Protein AF-F2UN86-F1 (afdb_monomer_lite)

Secondary structure (DSSP, 8-state):
--TTSTT-HHHHHHHHHHHHHHHHHHHHHHHHTT--GGGT--SHHHHHHHTTTS--GGGGG-HHHHHHHHHT-HHHHHHHHHHHHHHHHHHHHHHHHHHHHHHHHHHHHHHHHHHHTT-STT--HHHHHHSHHHHHHHHHHHHHHHHHHHHHHHHS-HHHHHHHHHHHHHH---GGGGTTHHHHHHHHS-----TTSPPPTTTTHHHHTTS---HHHHHHHHHHHHHS-TT-GGGT--SGGGHHHHTHHHHHHHHHHGGG-HHHHHH-HHHHHHHHHHH-SS-----------

Structure (mmCIF, N/CA/C/O backbone):
data_AF-F2UN86-F1
#
_entry.id   AF-F2UN86-F1
#
loop_
_atom_site.group_PDB
_atom_site.id
_atom_site.type_symbol
_atom_site.label_atom_id
_atom_site.label_alt_id
_atom_site.label_comp_id
_atom_site.label_asym_id
_atom_site.label_entity_id
_atom_site.label_seq_id
_atom_site.pdbx_PDB_ins_code
_atom_site.Cartn_x
_atom_site.Cartn_y
_atom_site.Cartn_z
_atom_site.occupancy
_atom_site.B_iso_or_equiv
_atom_site.auth_seq_id
_atom_site.auth_comp_id
_atom_site.auth_asym_id
_atom_site.auth_atom_id
_atom_site.pdbx_PDB_model_n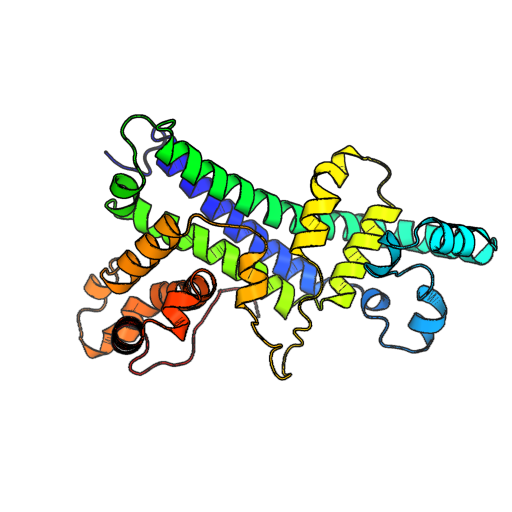um
ATOM 1 N N . MET A 1 1 ? 27.301 4.180 -15.922 1.00 61.91 1 MET A N 1
ATOM 2 C CA . MET A 1 1 ? 27.508 4.521 -14.500 1.00 61.91 1 MET A CA 1
ATOM 3 C C . MET A 1 1 ? 26.671 3.522 -13.738 1.00 61.91 1 MET A C 1
ATOM 5 O O . MET A 1 1 ? 25.503 3.415 -14.068 1.00 61.91 1 MET A O 1
ATOM 9 N N . ASP A 1 2 ? 27.270 2.735 -12.853 1.00 86.12 2 ASP A N 1
ATOM 10 C CA . ASP A 1 2 ? 26.535 1.731 -12.078 1.00 86.12 2 ASP A CA 1
ATOM 11 C C . ASP A 1 2 ? 25.478 2.436 -11.207 1.00 86.12 2 ASP A C 1
ATOM 13 O O . ASP A 1 2 ? 25.814 3.332 -10.420 1.00 86.12 2 ASP A O 1
ATOM 17 N N . LEU A 1 3 ? 24.200 2.107 -11.426 1.00 89.06 3 LEU A N 1
ATOM 18 C CA . LEU A 1 3 ? 23.085 2.726 -10.716 1.00 89.06 3 LEU A CA 1
ATOM 19 C C . LEU A 1 3 ? 23.133 2.384 -9.224 1.00 89.06 3 LEU A C 1
ATOM 21 O O . LEU A 1 3 ? 22.825 3.239 -8.396 1.00 89.06 3 LEU A O 1
ATOM 25 N N . LEU A 1 4 ? 23.566 1.171 -8.879 1.00 90.94 4 LEU A N 1
ATOM 26 C CA . LEU A 1 4 ? 23.567 0.658 -7.511 1.00 90.94 4 LEU A CA 1
ATOM 27 C C . LEU A 1 4 ? 24.841 0.997 -6.738 1.00 90.94 4 LEU A C 1
ATOM 29 O O . LEU A 1 4 ? 24.935 0.708 -5.545 1.00 90.94 4 LEU A O 1
ATOM 33 N N . HIS A 1 5 ? 25.802 1.667 -7.368 1.00 92.50 5 HIS A N 1
ATOM 34 C CA . HIS A 1 5 ? 27.006 2.128 -6.692 1.00 92.50 5 HIS A CA 1
ATOM 35 C C . HIS A 1 5 ? 26.664 3.005 -5.470 1.00 92.50 5 HIS A C 1
ATOM 37 O O . HIS A 1 5 ? 25.799 3.876 -5.544 1.00 92.50 5 HIS A O 1
ATOM 43 N N . GLU A 1 6 ? 27.380 2.850 -4.350 1.00 88.88 6 GLU A N 1
ATOM 44 C CA . GLU A 1 6 ? 27.074 3.521 -3.065 1.00 88.88 6 GLU A CA 1
ATOM 45 C C . GLU A 1 6 ? 27.004 5.055 -3.152 1.00 88.88 6 GLU A C 1
ATOM 47 O O . GLU A 1 6 ? 26.314 5.717 -2.380 1.00 88.88 6 GLU A O 1
ATOM 52 N N . ARG A 1 7 ? 27.735 5.635 -4.108 1.00 90.31 7 ARG A N 1
ATOM 53 C CA . ARG A 1 7 ? 27.762 7.087 -4.359 1.00 90.31 7 ARG A CA 1
ATOM 54 C C . ARG A 1 7 ? 26.621 7.585 -5.249 1.00 90.31 7 ARG A C 1
ATOM 56 O O . ARG A 1 7 ? 26.452 8.794 -5.378 1.00 90.31 7 ARG A O 1
ATOM 63 N N . ASN A 1 8 ? 25.864 6.689 -5.878 1.00 92.38 8 ASN A N 1
ATOM 64 C CA . ASN A 1 8 ? 24.726 7.051 -6.707 1.00 92.38 8 ASN A CA 1
ATOM 65 C C . ASN A 1 8 ? 23.481 7.215 -5.827 1.00 92.38 8 ASN A C 1
ATOM 67 O O . ASN A 1 8 ? 22.777 6.258 -5.512 1.00 92.38 8 ASN A O 1
ATOM 71 N N . GLN A 1 9 ? 23.211 8.455 -5.422 1.00 94.31 9 GLN A N 1
ATOM 72 C CA . GLN A 1 9 ? 22.096 8.772 -4.528 1.00 94.31 9 GLN A CA 1
ATOM 73 C C . GLN A 1 9 ? 20.728 8.391 -5.109 1.00 94.31 9 GLN A C 1
ATOM 75 O O . GLN A 1 9 ? 19.846 8.014 -4.341 1.00 94.31 9 GLN A O 1
ATOM 80 N N . CYS A 1 10 ? 20.561 8.434 -6.436 1.00 95.94 10 CYS A N 1
ATOM 81 C CA . CYS A 1 10 ? 19.319 8.041 -7.101 1.00 95.94 10 CYS A CA 1
ATOM 82 C C . CYS A 1 10 ? 19.045 6.550 -6.895 1.00 95.94 10 CYS A C 1
ATOM 84 O O . CYS A 1 10 ? 18.014 6.176 -6.336 1.00 95.94 10 CYS A O 1
ATOM 86 N N . GLY A 1 11 ? 19.996 5.697 -7.287 1.00 95.75 11 GLY A N 1
ATOM 87 C CA . GLY A 1 11 ? 19.847 4.249 -7.141 1.00 95.75 11 GLY A CA 1
ATOM 88 C C . GLY A 1 11 ? 19.760 3.810 -5.682 1.00 95.75 11 GLY A C 1
ATOM 89 O O . GLY A 1 11 ? 18.927 2.977 -5.340 1.00 95.75 11 GLY A O 1
ATOM 90 N N . GLN A 1 12 ? 20.541 4.427 -4.791 1.00 96.31 12 GLN A N 1
ATOM 91 C CA . GLN A 1 12 ? 20.490 4.135 -3.355 1.00 96.31 12 GLN A CA 1
ATOM 92 C C . GLN A 1 12 ? 19.156 4.540 -2.714 1.00 96.31 12 GLN A C 1
ATOM 94 O O . GLN A 1 12 ? 18.642 3.814 -1.863 1.00 96.31 12 GLN A O 1
ATOM 99 N N . THR A 1 13 ? 18.569 5.670 -3.118 1.00 96.75 13 THR A N 1
ATOM 100 C CA . THR A 1 13 ? 17.232 6.077 -2.653 1.00 96.75 13 THR A CA 1
ATOM 101 C C . THR A 1 13 ? 16.178 5.073 -3.105 1.00 96.75 13 THR A C 1
ATOM 103 O O . THR A 1 13 ? 15.395 4.594 -2.284 1.00 96.75 13 THR A O 1
ATOM 106 N N . LEU A 1 14 ? 16.210 4.686 -4.381 1.00 97.25 14 LEU A N 1
ATOM 107 C CA . LEU A 1 14 ? 15.270 3.723 -4.942 1.00 97.25 14 LEU A CA 1
ATOM 108 C C . LEU A 1 14 ? 15.406 2.327 -4.303 1.00 97.25 14 LEU A C 1
ATOM 110 O O . LEU A 1 14 ? 14.402 1.712 -3.949 1.00 97.25 14 LEU A O 1
ATOM 114 N N . LEU A 1 15 ? 16.632 1.858 -4.061 1.00 97.00 15 LEU A N 1
ATOM 115 C CA . LEU A 1 15 ? 16.897 0.590 -3.373 1.00 97.00 15 LEU A CA 1
ATOM 116 C C . LEU A 1 15 ? 16.392 0.593 -1.918 1.00 97.00 15 LEU A C 1
ATOM 118 O O . LEU A 1 15 ? 15.849 -0.397 -1.427 1.00 97.00 15 LEU A O 1
ATOM 122 N N . ARG A 1 16 ? 16.545 1.715 -1.203 1.00 97.69 16 ARG A N 1
ATOM 123 C CA . ARG A 1 16 ? 15.993 1.861 0.155 1.00 97.69 16 ARG A CA 1
ATOM 124 C C . ARG A 1 16 ? 14.471 1.864 0.143 1.00 97.69 16 ARG A C 1
ATOM 126 O O . ARG A 1 16 ? 13.873 1.269 1.039 1.00 97.69 16 ARG A O 1
ATOM 133 N N . LEU A 1 17 ? 13.853 2.498 -0.857 1.00 98.19 17 LEU A N 1
ATOM 134 C CA . LEU A 1 17 ? 12.405 2.461 -1.043 1.00 98.19 17 LEU A CA 1
ATOM 135 C C . LEU A 1 17 ? 11.926 1.016 -1.214 1.00 98.19 17 LEU A C 1
ATOM 137 O O . LEU A 1 17 ? 11.096 0.575 -0.425 1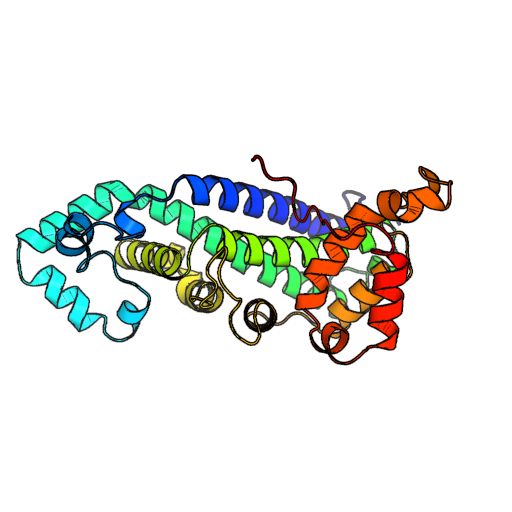.00 98.19 17 LEU A O 1
ATOM 141 N N . THR A 1 18 ? 12.478 0.241 -2.151 1.00 97.31 18 THR A N 1
ATOM 142 C CA . THR A 1 18 ? 12.044 -1.154 -2.371 1.00 97.31 18 THR A CA 1
ATOM 143 C C . THR A 1 18 ? 12.286 -2.053 -1.154 1.00 97.31 18 THR A C 1
ATOM 145 O O . THR A 1 18 ? 11.412 -2.842 -0.783 1.00 97.31 18 THR A O 1
ATOM 148 N N . SER A 1 19 ? 13.415 -1.889 -0.457 1.00 97.12 19 SER A N 1
ATOM 149 C CA . SER A 1 19 ? 13.698 -2.603 0.797 1.00 97.12 19 SER A CA 1
ATOM 150 C C . SER A 1 19 ? 12.664 -2.290 1.887 1.00 97.12 19 SER A C 1
ATOM 152 O O . SER A 1 19 ? 12.069 -3.200 2.471 1.00 97.12 19 SER A O 1
ATOM 154 N N . ARG A 1 20 ? 12.356 -1.002 2.100 1.00 98.12 20 ARG A N 1
ATOM 155 C CA . ARG A 1 20 ? 11.312 -0.573 3.042 1.00 98.12 20 ARG A CA 1
ATOM 156 C C . ARG A 1 20 ? 9.944 -1.136 2.664 1.00 98.12 20 ARG A C 1
ATOM 158 O O . ARG A 1 20 ? 9.188 -1.522 3.549 1.00 98.12 20 ARG A O 1
ATOM 165 N N . GLY A 1 21 ? 9.635 -1.215 1.370 1.00 98.12 21 GLY A N 1
ATOM 166 C CA . GLY A 1 21 ? 8.366 -1.766 0.901 1.00 98.12 21 GLY A CA 1
ATOM 167 C C . GLY A 1 21 ? 8.159 -3.224 1.311 1.00 98.12 21 GLY A C 1
ATOM 168 O O . GLY A 1 21 ? 7.104 -3.577 1.832 1.00 98.12 21 GLY A O 1
ATOM 169 N N . ASN A 1 22 ? 9.195 -4.053 1.181 1.00 96.94 22 ASN A N 1
ATOM 170 C CA . ASN A 1 22 ? 9.149 -5.439 1.652 1.00 96.94 22 ASN A CA 1
ATOM 171 C C . ASN A 1 22 ? 8.963 -5.535 3.174 1.00 96.94 22 ASN A C 1
ATOM 173 O O . ASN A 1 22 ? 8.149 -6.327 3.647 1.00 96.94 22 ASN A O 1
ATOM 177 N N . ALA A 1 23 ? 9.665 -4.696 3.944 1.00 97.81 23 ALA A N 1
ATOM 178 C CA . ALA A 1 23 ? 9.526 -4.669 5.400 1.00 97.81 23 ALA A CA 1
ATOM 179 C C . ALA A 1 23 ? 8.101 -4.292 5.849 1.00 97.81 23 ALA A C 1
ATOM 181 O O . ALA A 1 23 ? 7.578 -4.887 6.790 1.00 97.81 23 ALA A O 1
ATOM 182 N N . ILE A 1 24 ? 7.453 -3.350 5.154 1.00 98.44 24 ILE A N 1
ATOM 183 C CA . ILE A 1 24 ? 6.066 -2.957 5.436 1.00 98.44 24 ILE A CA 1
ATOM 184 C C . ILE A 1 24 ? 5.109 -4.122 5.174 1.00 98.44 24 ILE A C 1
ATOM 186 O O . ILE A 1 24 ? 4.278 -4.416 6.027 1.00 98.44 24 ILE A O 1
ATOM 190 N N . ILE A 1 25 ? 5.227 -4.815 4.037 1.00 97.75 25 ILE A N 1
ATOM 191 C CA . ILE A 1 25 ? 4.347 -5.954 3.722 1.00 97.75 25 ILE A CA 1
ATOM 192 C C . ILE A 1 25 ? 4.507 -7.068 4.761 1.00 97.75 25 ILE A C 1
ATOM 194 O O . ILE A 1 25 ? 3.509 -7.600 5.246 1.00 97.75 25 ILE A O 1
ATOM 198 N N . ALA A 1 26 ? 5.745 -7.382 5.152 1.00 96.44 26 ALA A N 1
ATOM 199 C CA . ALA A 1 26 ? 6.008 -8.359 6.205 1.00 96.44 26 ALA A CA 1
ATOM 200 C C . ALA A 1 26 ? 5.342 -7.963 7.536 1.00 96.44 26 ALA A C 1
ATOM 202 O O . ALA A 1 26 ? 4.750 -8.813 8.203 1.00 96.44 26 ALA A O 1
ATOM 203 N N . GLU A 1 27 ? 5.382 -6.676 7.904 1.00 97.31 27 GLU A N 1
ATOM 204 C CA . GLU A 1 27 ? 4.716 -6.204 9.119 1.00 97.31 27 GLU A CA 1
ATOM 205 C C . GLU A 1 27 ? 3.194 -6.273 9.027 1.00 97.31 27 GLU A C 1
ATOM 207 O O . GLU A 1 27 ? 2.545 -6.702 9.979 1.00 97.31 27 GLU A O 1
ATOM 212 N N . LEU A 1 28 ? 2.619 -5.906 7.882 1.00 97.62 28 LEU A N 1
ATOM 213 C CA . LEU A 1 28 ? 1.180 -5.995 7.645 1.00 97.62 28 LEU A CA 1
ATOM 214 C C . LEU A 1 28 ? 0.673 -7.435 7.765 1.00 97.62 28 LEU A C 1
ATOM 216 O O . LEU A 1 28 ? -0.356 -7.664 8.397 1.00 97.62 28 LEU A O 1
ATOM 220 N N . LEU A 1 29 ? 1.402 -8.401 7.199 1.00 95.75 29 LEU A N 1
ATOM 221 C CA . LEU A 1 29 ? 1.068 -9.823 7.308 1.00 95.75 29 LEU A CA 1
ATOM 222 C C . LEU A 1 29 ? 1.128 -10.298 8.765 1.00 95.75 29 LEU A C 1
ATOM 224 O O . LEU A 1 29 ? 0.159 -10.875 9.256 1.00 95.75 29 LEU A O 1
ATOM 228 N N . ARG A 1 30 ? 2.216 -9.972 9.475 1.00 96.38 30 ARG A N 1
ATOM 229 C CA . ARG A 1 30 ? 2.396 -10.319 10.893 1.00 96.38 30 ARG A CA 1
ATOM 230 C C . ARG A 1 30 ? 1.304 -9.725 11.779 1.00 96.38 30 ARG A C 1
ATOM 232 O O . ARG A 1 30 ? 0.815 -10.386 12.689 1.00 96.38 30 ARG A O 1
ATOM 239 N N . LEU A 1 31 ? 0.945 -8.465 11.551 1.00 97.44 31 LEU A N 1
ATOM 240 C CA . LEU A 1 31 ? -0.088 -7.790 12.328 1.00 97.44 31 LEU A CA 1
ATOM 241 C C . LEU A 1 31 ? -1.480 -8.329 12.014 1.00 97.44 31 LEU A C 1
ATOM 243 O O . LEU A 1 31 ? -2.282 -8.464 12.931 1.00 97.44 31 LEU A O 1
ATOM 247 N N . ALA A 1 32 ? -1.769 -8.687 10.763 1.00 96.31 32 ALA A N 1
ATOM 248 C CA . ALA A 1 32 ? -3.072 -9.234 10.406 1.00 96.31 32 ALA A CA 1
ATOM 249 C C . ALA A 1 32 ? -3.408 -10.545 11.141 1.00 96.31 32 ALA A C 1
ATOM 251 O O . ALA A 1 32 ? -4.577 -10.812 11.400 1.00 96.31 32 ALA A O 1
ATOM 252 N N . GLU A 1 33 ? -2.401 -11.335 11.517 1.00 95.88 33 GLU A N 1
ATOM 253 C CA . GLU A 1 33 ? -2.568 -12.539 12.348 1.00 95.88 33 GLU A CA 1
ATOM 254 C C . GLU A 1 33 ? -2.732 -12.234 13.842 1.00 95.88 33 GLU A C 1
ATOM 256 O O . GLU A 1 33 ? -3.188 -13.082 14.603 1.00 95.88 33 GLU A O 1
ATOM 261 N N . ALA A 1 34 ? -2.369 -11.025 14.269 1.00 96.38 34 ALA A N 1
ATOM 262 C CA . ALA A 1 34 ? -2.382 -10.599 15.663 1.00 96.38 34 ALA A CA 1
ATOM 263 C C . ALA A 1 34 ? -3.606 -9.741 16.028 1.00 96.38 34 ALA A C 1
ATOM 265 O O . ALA A 1 34 ? -3.626 -9.160 17.113 1.00 96.38 34 ALA A O 1
ATOM 266 N N . ILE A 1 35 ? -4.603 -9.613 15.142 1.00 96.94 35 ILE A N 1
ATOM 267 C CA . ILE A 1 35 ? -5.811 -8.819 15.406 1.00 96.94 35 ILE A CA 1
ATOM 268 C C . ILE A 1 35 ? -6.619 -9.481 16.535 1.00 96.94 35 ILE A C 1
ATOM 270 O O . ILE A 1 35 ? -7.054 -10.619 16.367 1.00 96.94 35 ILE A O 1
ATOM 274 N N . PRO A 1 36 ? -6.890 -8.782 17.652 1.00 95.44 36 PRO A N 1
ATOM 275 C CA . PRO A 1 36 ? -7.725 -9.324 18.717 1.00 95.44 36 PRO A CA 1
ATOM 276 C C . PRO A 1 36 ? -9.183 -9.499 18.268 1.00 95.44 36 PRO A C 1
ATOM 278 O O . PRO A 1 36 ? -9.740 -8.620 17.603 1.00 95.44 36 PRO A O 1
ATOM 281 N N . ASP A 1 37 ? -9.823 -10.591 18.696 1.00 93.88 37 ASP A N 1
ATOM 282 C CA . ASP A 1 37 ? -11.189 -10.953 18.280 1.00 93.88 37 ASP A CA 1
ATOM 283 C C . ASP A 1 37 ? -12.228 -9.852 18.556 1.00 93.88 37 ASP A C 1
ATOM 285 O O . ASP A 1 37 ? -13.130 -9.623 17.742 1.00 93.88 37 ASP A O 1
ATOM 289 N N . VAL A 1 38 ? -12.029 -9.082 19.630 1.00 94.94 38 VAL A N 1
ATOM 290 C CA . VAL A 1 38 ? -12.893 -7.958 20.019 1.00 94.94 38 VAL A CA 1
ATOM 291 C C . VAL A 1 38 ? -13.047 -6.899 18.920 1.00 94.94 38 VAL A C 1
ATOM 293 O O . VAL A 1 38 ? -14.101 -6.281 18.800 1.00 94.94 38 VAL A O 1
ATOM 296 N N . PHE A 1 39 ? -12.058 -6.719 18.036 1.00 96.50 39 PHE A N 1
ATOM 297 C CA . PHE A 1 39 ? -12.174 -5.768 16.922 1.00 96.50 39 PHE A CA 1
ATOM 298 C C . PHE A 1 39 ? -13.069 -6.273 15.787 1.00 96.50 39 PHE A C 1
ATOM 300 O O . PHE A 1 39 ? -13.561 -5.472 14.984 1.00 96.50 39 PHE A O 1
ATOM 307 N N . TYR A 1 40 ? -13.332 -7.580 15.712 1.00 94.50 40 TYR A N 1
ATOM 308 C CA . TYR A 1 40 ? -14.282 -8.128 14.749 1.00 94.50 40 TYR A CA 1
ATOM 309 C C . TYR A 1 40 ? -15.734 -7.950 15.204 1.00 94.50 40 TYR A C 1
ATOM 311 O O . TYR A 1 40 ? -16.599 -7.793 14.339 1.00 94.50 40 TYR A O 1
ATOM 319 N N . LEU A 1 41 ? -16.001 -7.906 16.518 1.00 91.38 41 LEU A N 1
ATOM 320 C CA . LEU A 1 41 ? -17.351 -7.838 17.104 1.00 91.38 41 LEU A CA 1
ATOM 321 C C . LEU A 1 41 ? -18.296 -8.903 16.510 1.00 91.38 41 LEU A C 1
ATOM 323 O O . LEU A 1 41 ? -19.407 -8.594 16.076 1.00 91.38 41 LEU A O 1
ATOM 327 N N . ARG A 1 42 ? -17.829 -10.156 16.410 1.00 88.56 42 ARG A N 1
ATOM 328 C CA . ARG A 1 42 ? -18.608 -11.263 15.818 1.00 88.56 42 ARG A CA 1
ATOM 329 C C . ARG A 1 42 ? -19.663 -11.797 16.775 1.00 88.56 42 ARG A C 1
ATOM 331 O O . ARG A 1 42 ? -20.787 -12.055 16.348 1.00 88.56 42 ARG A O 1
ATOM 338 N N . ASP A 1 43 ? -19.297 -11.936 18.044 1.00 89.69 43 ASP A N 1
ATOM 339 C CA . ASP A 1 43 ? -20.147 -12.547 19.054 1.00 89.69 43 ASP A CA 1
ATOM 340 C C . ASP A 1 43 ? -21.038 -11.516 19.743 1.00 89.69 43 ASP A C 1
ATOM 342 O O . ASP A 1 43 ? -20.695 -10.341 19.893 1.00 89.69 43 ASP A O 1
ATOM 346 N N . ARG A 1 44 ? -22.221 -11.970 20.167 1.00 88.31 44 ARG A N 1
ATOM 347 C CA . ARG A 1 44 ? -23.232 -11.106 20.786 1.00 88.31 44 ARG A CA 1
ATOM 348 C C . ARG A 1 44 ? -22.736 -10.489 22.094 1.00 88.31 44 ARG A C 1
ATOM 350 O O . ARG A 1 44 ? -23.072 -9.343 22.375 1.00 88.31 44 ARG A O 1
ATOM 357 N N . ASP A 1 45 ? -21.950 -11.231 22.864 1.00 89.44 45 ASP A N 1
ATOM 358 C CA . ASP A 1 45 ? -21.421 -10.764 24.146 1.00 89.44 45 ASP A CA 1
ATOM 359 C C . ASP A 1 45 ? -20.412 -9.626 23.939 1.00 89.44 45 ASP A C 1
ATOM 361 O O . ASP A 1 45 ? -20.524 -8.582 24.584 1.00 89.44 45 ASP A O 1
ATOM 365 N N . ASP A 1 46 ? -19.512 -9.769 22.960 1.00 88.81 46 ASP A N 1
ATOM 366 C CA . ASP A 1 46 ? -18.566 -8.718 22.575 1.00 88.81 46 ASP A CA 1
ATOM 367 C C . ASP A 1 46 ? -19.278 -7.484 22.027 1.00 88.81 46 ASP A C 1
ATOM 369 O O . ASP A 1 46 ? -18.918 -6.362 22.372 1.00 88.81 46 ASP A O 1
ATOM 373 N N . GLN A 1 47 ? -20.317 -7.664 21.207 1.00 89.25 47 GLN A N 1
ATOM 374 C CA . GLN A 1 47 ? -21.123 -6.544 20.724 1.00 89.25 47 GLN A CA 1
ATOM 375 C C . GLN A 1 47 ? -21.767 -5.792 21.888 1.00 89.25 47 GLN A C 1
ATOM 377 O O . GLN A 1 47 ? -21.615 -4.580 21.988 1.00 89.25 47 GLN A O 1
ATOM 382 N N . VAL A 1 48 ? -22.446 -6.491 22.800 1.00 90.44 48 VAL A N 1
ATOM 383 C CA . VAL A 1 48 ? -23.110 -5.848 23.943 1.00 90.44 48 VAL A CA 1
ATOM 384 C C . VAL A 1 48 ? -22.104 -5.109 24.825 1.00 90.44 48 VAL A C 1
ATOM 386 O O . VAL A 1 48 ? -22.399 -4.002 25.274 1.00 90.44 48 VAL A O 1
ATOM 389 N N . LYS A 1 49 ? -20.921 -5.692 25.046 1.00 92.06 49 LYS A N 1
ATOM 390 C CA . LYS A 1 49 ? -19.894 -5.120 25.918 1.00 92.06 49 LYS A CA 1
ATOM 391 C C . LYS A 1 49 ? -19.132 -3.963 25.266 1.00 92.06 49 LYS A C 1
ATOM 393 O O . LYS A 1 49 ? -18.967 -2.925 25.891 1.00 92.06 49 LYS A O 1
ATOM 398 N N . TYR A 1 50 ? -18.679 -4.119 24.023 1.00 94.44 50 TYR A N 1
ATOM 399 C CA . TYR A 1 50 ? -17.669 -3.247 23.413 1.00 94.44 50 TYR A CA 1
ATOM 400 C C . TYR A 1 50 ? -18.194 -2.310 22.316 1.00 94.44 50 TYR A C 1
ATOM 402 O O . TYR A 1 50 ? -17.467 -1.398 21.923 1.00 94.44 50 TYR A O 1
ATOM 410 N N . GLN A 1 51 ? -19.440 -2.452 21.837 1.00 91.06 51 GLN A N 1
ATOM 411 C CA . GLN A 1 51 ? -19.986 -1.635 20.728 1.00 91.06 51 GLN A CA 1
ATOM 412 C C . GLN A 1 51 ? -19.913 -0.116 20.943 1.00 91.06 51 GLN A C 1
ATOM 414 O O . GLN A 1 51 ? -20.019 0.651 19.989 1.00 91.06 51 GLN A O 1
ATOM 419 N N . HIS A 1 52 ? -19.817 0.328 22.195 1.00 93.06 52 HIS A N 1
ATOM 420 C CA . HIS A 1 52 ? -19.807 1.743 22.547 1.00 93.06 52 HIS A CA 1
ATOM 421 C C . HIS A 1 52 ? -18.400 2.347 22.615 1.00 93.06 52 HIS A C 1
ATOM 423 O O . HIS A 1 52 ? -18.297 3.567 22.573 1.00 93.06 52 HIS A O 1
ATOM 429 N N . ILE A 1 53 ? -17.351 1.519 22.661 1.00 95.56 53 ILE A N 1
ATOM 430 C CA . ILE A 1 53 ? -15.948 1.961 22.748 1.00 95.56 53 ILE A CA 1
ATOM 431 C C . ILE A 1 53 ? -15.104 1.520 21.540 1.00 95.56 53 ILE A C 1
ATOM 433 O O . ILE A 1 53 ? -14.174 2.223 21.138 1.00 95.56 53 ILE A O 1
ATOM 437 N N . VAL A 1 54 ? -15.474 0.408 20.892 1.00 96.88 54 VAL A N 1
ATOM 438 C CA . VAL A 1 54 ? -14.879 -0.079 19.638 1.00 96.88 54 VAL A CA 1
ATOM 439 C C . VAL A 1 54 ? -15.682 0.475 18.460 1.00 96.88 54 VAL A C 1
ATOM 441 O O . VAL A 1 54 ? -16.612 -0.151 17.948 1.00 96.88 54 VAL A O 1
ATOM 444 N N . LEU A 1 55 ? -15.329 1.693 18.056 1.00 97.06 55 LEU A N 1
ATOM 445 C CA . LEU A 1 55 ? -16.071 2.505 17.091 1.00 97.06 55 LEU A CA 1
ATOM 446 C C . LEU A 1 55 ? -15.402 2.481 15.714 1.00 97.06 55 LEU A C 1
ATOM 448 O O . LEU A 1 55 ? -14.185 2.414 15.630 1.00 97.06 55 LEU A O 1
ATOM 452 N N . ASP A 1 56 ? -16.179 2.546 14.634 1.00 97.12 56 ASP A N 1
ATOM 453 C CA . ASP A 1 56 ? -15.654 2.683 13.268 1.00 97.12 56 ASP A CA 1
ATOM 454 C C . ASP A 1 56 ? -15.551 4.161 12.847 1.00 97.12 56 ASP A C 1
ATOM 456 O O . ASP A 1 56 ? -15.704 5.074 13.663 1.00 97.12 56 ASP A O 1
ATOM 460 N N . PHE A 1 57 ? -15.302 4.433 11.562 1.00 97.75 57 PHE A N 1
ATOM 461 C CA . PHE A 1 57 ? -15.138 5.805 11.072 1.00 97.75 57 PHE A CA 1
ATOM 462 C C . PHE A 1 57 ? -16.370 6.706 11.230 1.00 97.75 57 PHE A C 1
ATOM 464 O O . PHE A 1 57 ? -16.241 7.918 11.047 1.00 97.75 57 PHE A O 1
ATOM 471 N N . SER A 1 58 ? -17.539 6.175 11.606 1.00 96.19 58 SER A N 1
ATOM 472 C CA . SER A 1 58 ? -18.679 7.000 12.020 1.00 96.19 58 SER A CA 1
ATOM 473 C C . SER A 1 58 ? -18.374 7.870 13.243 1.00 96.19 58 SER A C 1
ATOM 475 O O . SER A 1 58 ? -18.976 8.937 13.368 1.00 96.19 58 SER A O 1
ATOM 477 N N . TYR A 1 59 ? -17.394 7.486 14.072 1.00 97.44 59 TYR A N 1
ATOM 478 C CA . TYR A 1 59 ? -16.893 8.279 15.196 1.00 97.44 59 TYR A CA 1
ATOM 479 C C . TYR A 1 59 ? -16.562 9.720 14.791 1.00 97.44 59 TYR A C 1
ATOM 481 O O . TYR A 1 59 ? -17.059 10.669 15.394 1.00 97.44 59 TYR A O 1
ATOM 489 N N . PHE A 1 60 ? -15.817 9.893 13.695 1.00 96.00 60 PHE A N 1
ATOM 490 C CA . PHE A 1 60 ? -15.367 11.208 13.230 1.00 96.00 60 PHE A CA 1
ATOM 491 C C . PHE A 1 60 ? -16.505 12.134 12.782 1.00 96.00 60 PHE A C 1
ATOM 493 O O . PHE A 1 60 ? -16.310 13.342 12.687 1.00 96.00 60 PHE A O 1
ATOM 500 N N . ASN A 1 61 ? -17.701 11.597 12.525 1.00 95.69 61 ASN A N 1
ATOM 501 C CA . ASN A 1 61 ? -18.869 12.404 12.173 1.00 95.69 61 ASN A CA 1
ATOM 502 C C . ASN A 1 61 ? -19.596 12.961 13.407 1.00 95.69 61 ASN A C 1
ATOM 504 O O . ASN A 1 61 ? -20.459 13.827 13.265 1.00 95.69 61 ASN A O 1
ATOM 508 N N . SER A 1 62 ? -19.353 12.419 14.605 1.00 95.19 62 SER A N 1
ATOM 509 C CA . SER A 1 62 ? -20.127 12.740 15.813 1.00 95.19 62 SER A CA 1
ATOM 510 C C . SER A 1 62 ? -19.326 12.497 17.097 1.00 95.19 62 SER A C 1
ATOM 512 O O . SER A 1 62 ? -19.826 11.858 18.020 1.00 95.19 62 SER A O 1
ATOM 514 N N . ILE A 1 63 ? -18.096 13.015 17.150 1.00 95.62 63 ILE A N 1
ATOM 515 C CA . ILE A 1 63 ? -17.135 12.802 18.249 1.00 95.62 63 ILE A CA 1
ATOM 516 C C . ILE A 1 63 ? -17.775 13.069 19.620 1.00 95.62 63 ILE A C 1
ATOM 518 O O . ILE A 1 63 ? -17.839 12.169 20.451 1.00 95.62 63 ILE A O 1
ATOM 522 N N . GLU A 1 64 ? -18.378 14.250 19.805 1.00 95.88 64 GLU A N 1
ATOM 523 C CA . GLU A 1 64 ? -19.006 14.659 21.073 1.00 95.88 64 GLU A CA 1
ATOM 524 C C . GLU A 1 64 ? -20.074 13.673 21.574 1.00 95.88 64 GLU A C 1
ATOM 526 O O . GLU A 1 64 ? -20.202 13.446 22.774 1.00 95.88 64 GLU A O 1
ATOM 531 N N . LEU A 1 65 ? -20.845 13.066 20.664 1.00 95.19 65 LEU A N 1
ATOM 532 C CA . LEU A 1 65 ? -21.898 12.113 21.021 1.00 95.19 65 LEU A CA 1
ATOM 533 C C . LEU A 1 65 ? -21.312 10.806 21.555 1.00 95.19 65 LEU A C 1
ATOM 535 O O . LEU A 1 65 ? -21.873 10.215 22.481 1.00 95.19 65 LEU A O 1
ATOM 539 N N . PHE A 1 66 ? -20.227 10.333 20.942 1.00 95.31 66 PHE A N 1
ATOM 540 C CA . PHE A 1 66 ? -19.558 9.109 21.363 1.00 95.31 66 PHE A CA 1
ATOM 541 C C . PHE A 1 66 ? -18.801 9.322 22.671 1.00 95.31 66 PHE A C 1
ATOM 543 O O . PHE A 1 66 ? -19.009 8.544 23.600 1.00 95.31 66 PHE A O 1
ATOM 550 N N . ASP A 1 67 ? -18.035 10.405 22.784 1.00 94.94 67 ASP A N 1
ATOM 551 C CA . ASP A 1 67 ? -17.264 10.709 23.992 1.00 94.94 67 ASP A CA 1
ATOM 552 C C . ASP A 1 67 ? -18.189 10.947 25.191 1.00 94.94 67 ASP A C 1
ATOM 554 O O . ASP A 1 67 ? -18.045 10.287 26.216 1.00 94.94 67 ASP A O 1
ATOM 558 N N . HIS A 1 68 ? -19.256 11.743 25.032 1.00 95.62 68 HIS A N 1
ATOM 559 C CA . HIS A 1 68 ? -20.247 11.931 26.099 1.00 95.62 68 HIS A CA 1
ATOM 560 C C . HIS A 1 68 ? -20.912 10.612 26.518 1.00 95.62 68 HIS A C 1
ATOM 562 O O . HIS A 1 68 ? -21.295 10.443 27.674 1.00 95.62 68 HIS A O 1
ATOM 568 N N . ARG A 1 69 ? -21.112 9.661 25.596 1.00 93.88 69 ARG A N 1
ATOM 569 C CA . ARG A 1 69 ? -21.677 8.351 25.952 1.00 93.88 69 ARG A CA 1
ATOM 570 C C . ARG A 1 69 ? -20.711 7.552 26.821 1.00 93.88 69 ARG A C 1
ATOM 572 O O . ARG A 1 69 ? -21.168 6.924 27.773 1.00 93.88 69 ARG A O 1
ATOM 579 N N . ILE A 1 70 ? -19.423 7.582 26.508 1.00 93.69 70 ILE A N 1
ATOM 580 C CA . ILE A 1 70 ? -18.389 6.894 27.288 1.00 93.69 70 ILE A CA 1
ATOM 581 C C . ILE A 1 70 ? -18.249 7.560 28.662 1.00 93.69 70 ILE A C 1
ATOM 583 O O . ILE A 1 70 ? -18.228 6.869 29.675 1.00 93.69 70 ILE A O 1
ATOM 587 N N . ASP A 1 71 ? -18.343 8.888 28.715 1.00 94.50 71 ASP A N 1
ATOM 588 C CA . ASP A 1 71 ? -18.279 9.660 29.959 1.00 94.50 71 ASP A CA 1
ATOM 589 C C . ASP A 1 71 ? -19.560 9.633 30.807 1.00 94.50 71 ASP A C 1
ATOM 591 O O . ASP A 1 71 ? -19.576 10.109 31.943 1.00 94.50 71 ASP A O 1
ATOM 595 N N . SER A 1 72 ? -20.659 9.091 30.277 1.00 93.81 72 SER A N 1
ATOM 596 C CA . SER A 1 72 ? -21.967 9.157 30.941 1.00 93.81 72 SER A CA 1
ATOM 597 C C . SER A 1 72 ? -22.103 8.260 32.175 1.00 93.81 72 SER A C 1
ATOM 599 O O . SER A 1 72 ? -23.009 8.480 32.983 1.00 93.81 72 SER A O 1
ATOM 601 N N . SER A 1 73 ? -21.233 7.258 32.333 1.00 94.50 73 SER A N 1
ATOM 602 C CA . SER A 1 73 ? -21.268 6.326 33.462 1.00 94.50 73 SER A CA 1
ATOM 603 C C . SER A 1 73 ? -19.861 5.863 33.853 1.00 94.50 73 SER A C 1
ATOM 605 O O . SER A 1 73 ? -19.098 5.515 32.947 1.00 94.50 73 SER A O 1
ATOM 607 N N . PRO A 1 74 ? -19.538 5.763 35.157 1.00 95.94 74 PRO A N 1
ATOM 608 C CA . PRO A 1 74 ? -18.245 5.257 35.624 1.00 95.94 74 PRO A CA 1
ATOM 609 C C . PRO A 1 74 ? -17.881 3.889 35.038 1.00 95.94 74 PRO A C 1
ATOM 611 O O . PRO A 1 74 ? -16.747 3.670 34.639 1.00 95.94 74 PRO A O 1
ATOM 614 N N . GLU A 1 75 ? -18.863 2.998 34.879 1.00 95.06 75 GLU A N 1
ATOM 615 C CA . GLU A 1 75 ? -18.648 1.651 34.348 1.00 95.06 75 GLU A CA 1
ATOM 616 C C . GLU A 1 75 ? -18.130 1.650 32.898 1.00 95.06 75 GLU A C 1
ATOM 618 O O . GLU A 1 75 ? -17.403 0.743 32.500 1.00 95.06 75 GLU A O 1
ATOM 623 N N . MET A 1 76 ? -18.502 2.658 32.101 1.00 94.56 76 MET A N 1
ATOM 624 C CA . MET A 1 76 ? -18.024 2.816 30.722 1.00 94.56 76 MET A CA 1
ATOM 625 C C . MET A 1 76 ? -16.625 3.416 30.663 1.00 94.56 76 MET A C 1
ATOM 627 O O . MET A 1 76 ? -15.837 3.014 29.810 1.00 94.56 76 MET A O 1
ATOM 631 N N . GLN A 1 77 ? -16.321 4.351 31.563 1.00 96.50 77 GLN A N 1
ATOM 632 C CA . GLN A 1 77 ? -14.987 4.934 31.676 1.00 96.50 77 GLN A CA 1
ATOM 633 C C . GLN A 1 77 ? -13.972 3.877 32.117 1.00 96.50 77 GLN A C 1
ATOM 635 O O . GLN A 1 77 ? -12.930 3.739 31.481 1.00 96.50 77 GLN A O 1
ATOM 640 N N . ASP A 1 78 ? -14.318 3.077 33.130 1.00 97.38 78 ASP A N 1
ATOM 641 C CA . ASP A 1 78 ? -13.486 1.965 33.597 1.00 97.38 78 ASP A CA 1
ATOM 642 C C . ASP A 1 78 ? -13.249 0.950 32.466 1.00 97.38 78 ASP A C 1
ATOM 644 O O . ASP A 1 78 ? -12.120 0.533 32.218 1.00 97.38 78 ASP A O 1
ATOM 648 N N . LEU A 1 79 ? -14.300 0.605 31.709 1.00 97.00 79 LEU A N 1
ATOM 649 C CA . LEU A 1 79 ? -14.187 -0.311 30.574 1.00 97.00 79 LEU A CA 1
ATOM 650 C C . LEU A 1 79 ? -13.294 0.236 29.443 1.00 97.00 79 LEU A C 1
ATOM 652 O O . LEU A 1 79 ? -12.556 -0.539 28.831 1.00 97.00 79 LEU A O 1
ATOM 656 N N . ASP A 1 80 ? -13.386 1.529 29.126 1.00 97.62 80 ASP A N 1
ATOM 657 C CA . ASP A 1 80 ? -12.579 2.165 28.076 1.00 97.62 80 ASP A CA 1
ATOM 658 C C . ASP A 1 80 ? -11.102 2.276 28.483 1.00 97.62 80 ASP A C 1
ATOM 660 O O . ASP A 1 80 ? -10.227 1.996 27.660 1.00 97.62 80 ASP A O 1
ATOM 664 N N . GLU A 1 81 ? -10.815 2.600 29.749 1.00 97.75 81 GLU A N 1
ATOM 665 C CA . GLU A 1 81 ? -9.441 2.640 30.262 1.00 97.75 81 GLU A CA 1
ATOM 666 C C . GLU A 1 81 ? -8.830 1.231 30.324 1.00 97.75 81 GLU A C 1
ATOM 668 O O . GLU A 1 81 ? -7.732 1.033 29.804 1.00 97.75 81 GLU A O 1
ATOM 673 N N . ASP A 1 82 ? -9.561 0.223 30.817 1.00 97.56 82 ASP A N 1
ATOM 674 C CA . ASP A 1 82 ? -9.119 -1.181 30.794 1.00 97.56 82 ASP A CA 1
ATOM 675 C C . ASP A 1 82 ? -8.809 -1.652 29.359 1.00 97.56 82 ASP A C 1
ATOM 677 O O . ASP A 1 82 ? -7.817 -2.348 29.094 1.00 97.56 82 ASP A O 1
ATOM 681 N N . PHE A 1 83 ? -9.658 -1.270 28.397 1.00 97.62 83 PHE A N 1
ATOM 682 C CA . PHE A 1 83 ? -9.475 -1.606 26.986 1.00 97.62 83 PHE A CA 1
ATOM 683 C C . PHE A 1 83 ? -8.225 -0.937 26.405 1.00 97.62 83 PHE A C 1
ATOM 685 O O . PHE A 1 83 ? -7.435 -1.583 25.703 1.00 97.62 83 PHE A O 1
ATOM 692 N N . LYS A 1 84 ? -8.015 0.343 26.721 1.00 97.94 84 LYS A N 1
ATOM 693 C CA . LYS A 1 84 ? -6.821 1.099 26.346 1.00 97.94 84 LYS A CA 1
ATOM 694 C C . LYS A 1 84 ? -5.562 0.472 26.933 1.00 97.94 84 LYS A C 1
ATOM 696 O O . LYS A 1 84 ? -4.650 0.170 26.164 1.00 97.94 84 LYS A O 1
ATOM 701 N N . GLU A 1 85 ? -5.504 0.219 28.239 1.00 97.75 8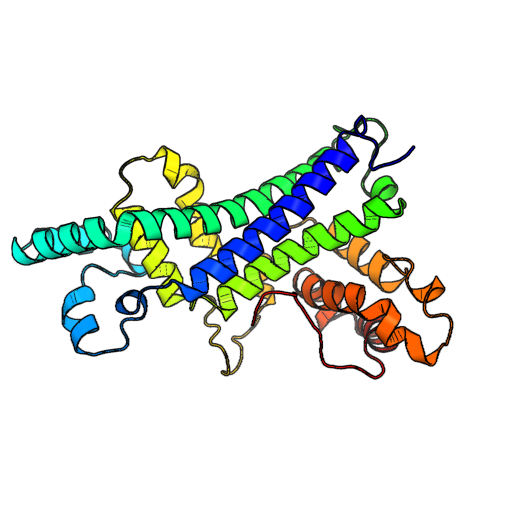5 GLU A N 1
ATOM 702 C CA . GLU A 1 85 ? -4.338 -0.399 28.888 1.00 97.75 85 GLU A CA 1
ATOM 703 C C . GLU A 1 85 ? -3.982 -1.750 28.250 1.00 97.75 85 GLU A C 1
ATOM 705 O O . GLU A 1 85 ? -2.809 -2.049 28.010 1.00 97.75 85 GLU A O 1
ATOM 710 N N . THR A 1 86 ? -5.000 -2.533 27.887 1.00 97.75 86 THR A N 1
ATOM 711 C CA . THR A 1 86 ? -4.826 -3.851 27.267 1.00 97.75 86 THR A CA 1
ATOM 712 C C . THR A 1 86 ? -4.309 -3.768 25.826 1.00 97.75 86 THR A C 1
ATOM 714 O O . THR A 1 86 ? -3.456 -4.563 25.420 1.00 97.75 86 THR A O 1
ATOM 717 N N . HIS A 1 87 ? -4.826 -2.836 25.017 1.00 98.00 87 HIS A N 1
ATOM 718 C CA . HIS A 1 87 ? -4.634 -2.860 23.562 1.00 98.00 87 HIS A CA 1
ATOM 719 C C . HIS A 1 87 ? -3.744 -1.749 23.001 1.00 98.00 87 HIS A C 1
ATOM 721 O O . HIS A 1 87 ? -3.306 -1.873 21.854 1.00 98.00 87 HIS A O 1
ATOM 727 N N . TYR A 1 88 ? -3.424 -0.700 23.766 1.00 97.69 88 TYR A N 1
ATOM 728 C CA . TYR A 1 88 ? -2.747 0.496 23.251 1.00 97.69 88 TYR A CA 1
ATOM 729 C C . TYR A 1 88 ? -1.449 0.178 22.504 1.00 97.69 88 TYR A C 1
ATOM 731 O O . TYR A 1 88 ? -1.276 0.599 21.365 1.00 97.69 88 TYR A O 1
ATOM 739 N N . HIS A 1 89 ? -0.573 -0.651 23.078 1.00 97.44 89 HIS A N 1
ATOM 740 C CA . HIS A 1 89 ? 0.691 -1.013 22.428 1.00 97.44 89 HIS A CA 1
ATOM 741 C C . HIS A 1 89 ? 0.484 -1.688 21.059 1.00 97.44 89 HIS A C 1
ATOM 743 O O . HIS A 1 89 ? 1.226 -1.433 20.108 1.00 97.44 89 HIS A O 1
ATOM 749 N N . LEU A 1 90 ? -0.529 -2.550 20.933 1.00 97.94 90 LEU A N 1
ATOM 750 C CA . LEU A 1 90 ? -0.850 -3.202 19.666 1.00 97.94 90 LEU A CA 1
ATOM 751 C C . LEU A 1 90 ? -1.468 -2.212 18.671 1.00 97.94 90 LEU A C 1
ATOM 753 O O . LEU A 1 90 ? -1.083 -2.207 17.503 1.00 97.94 90 LEU A O 1
ATOM 757 N N . LEU A 1 91 ? -2.369 -1.346 19.139 1.00 98.38 91 LEU A N 1
ATOM 758 C CA . LEU A 1 91 ? -2.975 -0.276 18.347 1.00 98.38 91 LEU A CA 1
ATOM 759 C C . LEU A 1 91 ? -1.912 0.667 17.767 1.00 98.38 91 LEU A C 1
ATOM 761 O O . LEU A 1 91 ? -1.940 0.945 16.569 1.00 98.38 91 LEU A O 1
ATOM 765 N N . SER A 1 92 ? -0.919 1.066 18.568 1.00 97.88 92 SER A N 1
ATOM 766 C CA . SER A 1 92 ? 0.225 1.857 18.101 1.00 97.88 92 SER A CA 1
ATOM 767 C C . SER A 1 92 ? 0.989 1.150 16.983 1.00 97.88 92 SER A C 1
ATOM 769 O O . SER A 1 92 ? 1.346 1.779 15.990 1.00 97.88 92 SER A O 1
ATOM 771 N N . ARG A 1 93 ? 1.209 -0.168 17.086 1.00 98.19 93 ARG A N 1
ATOM 772 C CA . ARG A 1 93 ? 1.880 -0.938 16.025 1.00 98.19 93 ARG A CA 1
ATOM 773 C C . ARG A 1 93 ? 1.063 -1.000 14.733 1.00 98.19 93 ARG A C 1
ATOM 775 O O . ARG A 1 93 ? 1.638 -0.819 13.662 1.00 98.19 93 ARG A O 1
ATOM 782 N N . PHE A 1 94 ? -0.253 -1.209 14.821 1.00 98.50 94 PHE A N 1
ATOM 783 C CA . PHE A 1 94 ? -1.141 -1.156 13.652 1.00 98.50 94 PHE A CA 1
ATOM 784 C C . PHE A 1 94 ? -1.107 0.207 12.976 1.00 98.50 94 PHE A C 1
ATOM 786 O O . PHE A 1 94 ? -0.908 0.283 11.763 1.00 98.50 94 PHE A O 1
ATOM 793 N N . TYR A 1 95 ? -1.251 1.278 13.753 1.00 98.50 95 TYR A N 1
ATOM 794 C CA . TYR A 1 95 ? -1.223 2.620 13.199 1.00 98.50 95 TYR A CA 1
ATOM 795 C C . TYR A 1 95 ? 0.125 2.937 12.541 1.00 98.50 95 TYR A C 1
ATOM 797 O O . TYR A 1 95 ? 0.142 3.416 11.411 1.00 98.50 95 TYR A O 1
ATOM 805 N N . LEU A 1 96 ? 1.253 2.596 13.175 1.00 98.31 96 LEU A N 1
ATOM 806 C CA . LEU A 1 96 ? 2.583 2.784 12.583 1.00 98.31 96 LEU A CA 1
ATOM 807 C C . LEU A 1 96 ? 2.753 2.020 11.263 1.00 98.31 96 LEU A C 1
ATOM 809 O O . LEU A 1 96 ? 3.388 2.533 10.340 1.00 98.31 96 LEU A O 1
ATOM 813 N N . ALA A 1 97 ? 2.186 0.816 11.140 1.00 98.56 97 ALA A N 1
ATOM 814 C CA . ALA A 1 97 ? 2.206 0.069 9.886 1.00 98.56 97 ALA A CA 1
ATOM 815 C C . ALA A 1 97 ? 1.368 0.763 8.797 1.00 98.56 97 ALA A C 1
ATOM 817 O O . ALA A 1 97 ? 1.839 0.914 7.670 1.00 98.56 97 ALA A O 1
ATOM 818 N N . PHE A 1 98 ? 0.168 1.248 9.131 1.00 98.62 98 PHE A N 1
ATOM 819 C CA . PHE A 1 98 ? -0.678 2.006 8.203 1.00 98.62 98 PHE A CA 1
ATOM 820 C C . PHE A 1 98 ? -0.041 3.336 7.779 1.00 98.62 98 PHE A C 1
ATOM 822 O O . PHE A 1 98 ? 0.014 3.643 6.587 1.00 98.62 98 PHE A O 1
ATOM 829 N N . ASP A 1 99 ? 0.509 4.093 8.724 1.00 98.56 99 ASP A N 1
ATOM 830 C CA . ASP A 1 99 ? 1.263 5.318 8.454 1.00 98.56 99 ASP A CA 1
ATOM 831 C C . ASP A 1 99 ? 2.497 5.030 7.583 1.00 98.56 99 ASP A C 1
ATOM 833 O O . ASP A 1 99 ? 2.789 5.769 6.646 1.00 98.56 99 ASP A O 1
ATOM 837 N N . SER A 1 100 ? 3.177 3.898 7.793 1.00 98.69 100 SER A N 1
ATOM 838 C CA . SER A 1 100 ? 4.307 3.488 6.950 1.00 98.69 100 SER A CA 1
ATOM 839 C C . SER A 1 100 ? 3.903 3.211 5.499 1.00 98.69 100 SER A C 1
ATOM 841 O O . SER A 1 100 ? 4.673 3.546 4.600 1.00 98.69 100 SER A O 1
ATOM 843 N N . VAL A 1 101 ? 2.710 2.657 5.241 1.00 98.81 101 VAL A N 1
ATOM 844 C CA . VAL A 1 101 ? 2.177 2.498 3.871 1.00 98.81 101 VAL A CA 1
ATOM 845 C C . VAL A 1 101 ? 1.943 3.861 3.221 1.00 98.81 101 VAL A C 1
ATOM 847 O O . VAL A 1 101 ? 2.331 4.064 2.072 1.00 98.81 101 VAL A O 1
ATOM 850 N N . TYR A 1 102 ? 1.345 4.809 3.949 1.00 98.69 102 TYR A N 1
ATOM 851 C CA . TYR A 1 102 ? 1.135 6.165 3.440 1.00 98.69 102 TYR A CA 1
ATOM 852 C C . TYR A 1 102 ? 2.469 6.863 3.136 1.00 98.69 102 TYR A C 1
ATOM 854 O O . TYR A 1 102 ? 2.684 7.336 2.021 1.00 98.69 102 TYR A O 1
ATOM 862 N N . ARG A 1 103 ? 3.413 6.838 4.084 1.00 98.56 103 ARG A N 1
ATOM 863 C CA . ARG A 1 103 ? 4.756 7.410 3.903 1.00 98.56 103 ARG A CA 1
ATOM 864 C C . ARG A 1 103 ? 5.519 6.755 2.758 1.00 98.56 103 ARG A C 1
ATOM 866 O O . ARG A 1 103 ? 6.257 7.427 2.043 1.00 98.56 103 ARG A O 1
ATOM 873 N N . TYR A 1 104 ? 5.346 5.445 2.569 1.00 98.88 104 TYR A N 1
ATOM 874 C CA . TYR A 1 104 ? 5.958 4.724 1.460 1.00 98.88 104 TYR A CA 1
ATOM 875 C C . TYR A 1 104 ? 5.598 5.358 0.123 1.00 98.88 104 TYR A C 1
ATOM 877 O O . TYR A 1 104 ? 6.495 5.695 -0.652 1.00 98.88 104 TYR A O 1
ATOM 885 N N . ILE A 1 105 ? 4.301 5.534 -0.129 1.00 98.62 105 ILE A N 1
ATOM 886 C CA . ILE A 1 105 ? 3.839 6.045 -1.413 1.00 98.62 105 ILE A CA 1
ATOM 887 C C . ILE A 1 105 ? 4.117 7.537 -1.571 1.00 98.62 105 ILE A C 1
ATOM 889 O O . ILE A 1 105 ? 4.515 7.948 -2.657 1.00 98.62 105 ILE A O 1
ATOM 893 N N . THR A 1 106 ? 4.008 8.347 -0.515 1.00 98.50 106 THR A N 1
ATOM 894 C CA . THR A 1 106 ? 4.361 9.773 -0.613 1.00 98.50 106 THR A CA 1
ATOM 895 C C . THR A 1 106 ? 5.840 9.970 -0.917 1.00 98.50 106 THR A C 1
ATOM 897 O O . THR A 1 106 ? 6.181 10.801 -1.754 1.00 98.50 106 THR A O 1
ATOM 900 N N . ASP A 1 107 ? 6.721 9.182 -0.298 1.00 98.69 107 ASP A N 1
ATOM 901 C CA . ASP A 1 107 ? 8.155 9.244 -0.583 1.00 98.69 107 ASP A CA 1
ATOM 902 C C . ASP A 1 107 ? 8.473 8.724 -1.988 1.00 98.69 107 ASP A C 1
ATOM 904 O O . ASP A 1 107 ? 9.373 9.244 -2.642 1.00 98.69 107 ASP A O 1
ATOM 908 N N . PHE A 1 108 ? 7.739 7.717 -2.475 1.00 98.75 108 PHE A N 1
ATOM 909 C CA . PHE A 1 108 ? 7.912 7.221 -3.838 1.00 98.75 108 PHE A CA 1
ATOM 910 C C . PHE A 1 108 ? 7.453 8.245 -4.884 1.00 98.75 108 PHE A C 1
ATOM 912 O O . PHE A 1 108 ? 8.182 8.516 -5.833 1.00 98.75 108 PHE A O 1
ATOM 919 N N . VAL A 1 109 ? 6.291 8.876 -4.690 1.00 98.44 109 VAL A N 1
ATOM 920 C CA . VAL A 1 109 ? 5.812 9.962 -5.561 1.00 98.44 109 VAL A CA 1
ATOM 921 C C . VAL A 1 109 ? 6.770 11.149 -5.518 1.00 98.44 109 VAL A C 1
ATOM 923 O O . VAL A 1 109 ? 7.102 11.704 -6.563 1.00 98.44 109 VAL A O 1
ATOM 926 N N . LYS A 1 110 ? 7.282 11.497 -4.333 1.00 98.12 110 LYS A N 1
ATOM 927 C CA . LYS A 1 110 ? 8.316 12.523 -4.198 1.00 98.12 110 LYS A CA 1
ATOM 928 C C . LYS A 1 110 ? 9.587 12.149 -4.956 1.00 98.12 110 LYS A C 1
ATOM 930 O O . LYS A 1 110 ? 10.115 12.991 -5.662 1.00 98.12 110 LYS A O 1
ATOM 935 N N . PHE A 1 111 ? 10.048 10.903 -4.867 1.00 98.31 111 PHE A N 1
ATOM 936 C CA . PHE A 1 111 ? 11.209 10.435 -5.624 1.00 98.31 111 PHE A CA 1
ATOM 937 C C . PHE A 1 111 ? 11.015 10.585 -7.143 1.00 98.31 111 PHE A C 1
ATOM 939 O O . PHE A 1 111 ? 11.953 10.967 -7.840 1.00 98.31 111 PHE A O 1
ATOM 946 N N . LEU A 1 112 ? 9.807 10.321 -7.654 1.00 98.00 112 LEU A N 1
ATOM 947 C CA . LEU A 1 112 ? 9.480 10.562 -9.063 1.00 98.00 112 LEU A CA 1
ATOM 948 C C . LEU A 1 112 ? 9.515 12.061 -9.404 1.00 98.00 112 LEU A C 1
ATOM 950 O O . LEU A 1 112 ? 10.096 12.425 -10.420 1.00 98.00 112 LEU A O 1
ATOM 954 N N . SER A 1 113 ? 8.975 12.925 -8.537 1.00 97.06 113 SER A N 1
ATOM 955 C CA . SER A 1 113 ? 9.080 14.386 -8.699 1.00 97.06 113 SER A CA 1
ATOM 956 C C . SER A 1 113 ? 10.536 14.849 -8.692 1.00 97.06 113 SER A C 1
ATOM 958 O O . SER A 1 113 ? 10.945 15.587 -9.573 1.00 97.06 113 SER A O 1
ATOM 960 N N . ASP A 1 114 ? 11.347 14.360 -7.753 1.00 96.88 114 ASP A N 1
ATOM 961 C CA . ASP A 1 114 ? 12.763 14.710 -7.623 1.00 96.88 114 ASP A CA 1
ATOM 962 C C . ASP A 1 114 ? 13.571 14.299 -8.878 1.00 96.88 114 ASP A C 1
ATOM 964 O O . ASP A 1 114 ? 14.553 14.958 -9.232 1.00 96.88 114 ASP A O 1
ATOM 968 N N . LEU A 1 115 ? 13.170 13.225 -9.575 1.00 95.50 115 LEU A N 1
ATOM 969 C CA . LEU A 1 115 ? 13.730 12.846 -10.880 1.00 95.50 115 LEU A CA 1
ATOM 970 C C . LEU A 1 115 ? 13.342 13.831 -11.988 1.00 95.50 115 LEU A C 1
ATOM 972 O O . LEU A 1 115 ? 14.211 14.226 -12.766 1.00 95.50 115 LEU A O 1
ATOM 976 N N . ASP A 1 116 ? 12.072 14.226 -12.053 1.00 92.75 116 ASP A N 1
ATOM 977 C CA . ASP A 1 116 ? 11.569 15.176 -13.054 1.00 92.75 116 ASP A CA 1
ATOM 978 C C . ASP A 1 116 ? 12.138 16.591 -12.832 1.00 92.75 116 ASP A C 1
ATOM 980 O O . ASP A 1 116 ? 12.502 17.280 -13.787 1.00 92.75 116 ASP A O 1
ATOM 984 N N . ASP A 1 117 ? 12.308 16.990 -11.570 1.00 94.00 117 ASP A N 1
ATOM 985 C CA . ASP A 1 117 ? 12.867 18.278 -11.145 1.00 94.00 117 ASP A CA 1
ATOM 986 C C . ASP A 1 117 ? 14.408 18.323 -11.234 1.00 94.00 117 ASP A C 1
ATOM 988 O O . ASP A 1 117 ? 15.030 19.362 -10.994 1.00 94.00 117 ASP A O 1
ATOM 992 N N . GLY A 1 118 ? 15.053 17.204 -11.587 1.00 92.50 118 GLY A N 1
ATOM 993 C CA . GLY A 1 118 ? 16.502 17.121 -11.784 1.00 92.50 118 GLY A CA 1
ATOM 994 C C . GLY A 1 118 ? 17.328 17.190 -10.494 1.00 92.50 118 GLY A C 1
ATOM 995 O O . GLY A 1 118 ? 18.506 17.556 -10.540 1.00 92.50 118 GLY A O 1
ATOM 996 N N . VAL A 1 119 ? 16.747 16.823 -9.345 1.00 94.06 119 VAL A N 1
ATOM 997 C CA . VAL A 1 119 ? 17.444 16.745 -8.044 1.00 94.06 119 VAL A CA 1
ATOM 998 C C . VAL A 1 119 ? 18.609 15.754 -8.117 1.00 94.06 119 VAL A C 1
ATOM 1000 O O . VAL A 1 119 ? 19.695 15.998 -7.584 1.00 94.06 119 VAL A O 1
ATOM 1003 N N . PHE A 1 120 ? 18.411 14.642 -8.826 1.00 91.12 120 PHE A N 1
ATOM 1004 C CA . PHE A 1 120 ? 19.455 13.663 -9.099 1.00 91.12 120 PHE A CA 1
ATOM 1005 C C . PHE A 1 120 ? 20.235 14.054 -10.359 1.00 91.12 120 PHE A C 1
ATOM 1007 O O . PHE A 1 120 ? 19.823 13.774 -11.483 1.00 91.12 120 PHE A O 1
ATOM 1014 N N . ILE A 1 121 ? 21.395 14.689 -10.174 1.00 84.88 121 ILE A N 1
ATOM 1015 C CA . ILE A 1 121 ? 22.224 15.184 -11.284 1.00 84.88 121 ILE A CA 1
ATOM 1016 C C . ILE A 1 121 ? 22.505 14.059 -12.302 1.00 84.88 121 ILE A C 1
ATOM 1018 O O . ILE A 1 121 ? 23.003 12.991 -11.942 1.00 84.88 121 ILE A O 1
ATOM 1022 N N . TYR A 1 122 ? 22.225 14.334 -13.581 1.00 82.12 122 TYR A N 1
ATOM 1023 C CA . TYR A 1 122 ? 22.373 13.416 -14.724 1.00 82.12 122 TYR A CA 1
ATOM 1024 C C . TYR A 1 122 ? 21.450 12.182 -14.724 1.00 82.12 122 TYR A C 1
ATOM 1026 O O . TYR A 1 122 ? 21.635 11.291 -15.555 1.00 82.12 122 TYR A O 1
ATOM 1034 N N . GLN A 1 123 ? 20.448 12.122 -13.845 1.00 90.00 123 GLN A N 1
ATOM 1035 C CA . GLN A 1 123 ? 19.415 11.087 -13.861 1.00 90.00 123 GLN A CA 1
ATOM 1036 C C . GLN A 1 123 ? 18.083 11.695 -14.296 1.00 90.00 123 GLN A C 1
ATOM 1038 O O . GLN A 1 123 ? 17.708 12.773 -13.851 1.00 90.00 123 GLN A O 1
ATOM 1043 N N . THR A 1 124 ? 17.380 10.986 -15.171 1.00 93.00 124 THR A N 1
ATOM 1044 C CA . THR A 1 124 ? 15.985 11.258 -15.537 1.00 93.00 124 THR A CA 1
ATOM 1045 C C . THR A 1 124 ? 15.207 9.960 -15.407 1.00 93.00 124 THR A C 1
ATOM 1047 O O . THR A 1 124 ? 15.808 8.876 -15.374 1.00 93.00 124 THR A O 1
ATOM 1050 N N . LEU A 1 125 ? 13.879 10.037 -15.378 1.00 94.69 125 LEU A N 1
ATOM 1051 C CA . LEU A 1 125 ? 13.046 8.843 -15.340 1.00 94.69 125 LEU A CA 1
ATOM 1052 C C . LEU A 1 125 ? 13.346 7.889 -16.515 1.00 94.69 125 LEU A C 1
ATOM 1054 O O . LEU A 1 125 ? 13.448 6.676 -16.326 1.00 94.69 125 LEU A O 1
ATOM 1058 N N . GLU A 1 126 ? 13.559 8.415 -17.723 1.00 93.56 126 GLU A N 1
ATOM 1059 C CA . GLU A 1 126 ? 13.908 7.627 -18.911 1.00 93.56 126 GLU A CA 1
ATOM 1060 C C . GLU A 1 126 ? 15.264 6.937 -18.780 1.00 93.56 126 GLU A C 1
ATOM 1062 O O . GLU A 1 126 ? 15.401 5.783 -19.201 1.00 93.56 126 GLU A O 1
ATOM 1067 N N . ASN A 1 127 ? 16.256 7.623 -18.203 1.00 93.12 127 ASN A N 1
ATOM 1068 C CA . ASN A 1 127 ? 17.584 7.058 -17.979 1.00 93.12 127 ASN A CA 1
ATOM 1069 C C . ASN A 1 127 ? 17.508 5.896 -16.985 1.00 93.12 127 ASN A C 1
ATOM 1071 O O . ASN A 1 127 ? 18.030 4.819 -17.270 1.00 93.12 127 ASN A O 1
ATOM 1075 N N . VAL A 1 128 ? 16.790 6.074 -15.871 1.00 95.62 128 VAL A N 1
ATOM 1076 C CA . VAL A 1 128 ? 16.612 5.022 -14.858 1.00 95.62 128 VAL A CA 1
ATOM 1077 C C . VAL A 1 128 ? 15.819 3.839 -15.425 1.00 95.62 128 VAL A C 1
ATOM 1079 O O . VAL A 1 128 ? 16.190 2.692 -15.204 1.00 95.62 128 VAL A O 1
ATOM 1082 N N . LEU A 1 129 ? 14.778 4.078 -16.228 1.00 95.19 129 LEU A N 1
ATOM 1083 C CA . LEU A 1 129 ? 14.015 3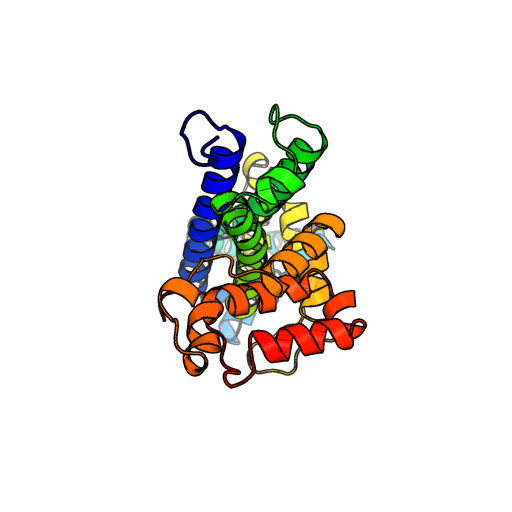.011 -16.898 1.00 95.19 129 LEU A CA 1
ATOM 1084 C C . LEU A 1 129 ? 14.767 2.326 -18.050 1.00 95.19 129 LEU A C 1
ATOM 1086 O O . LEU A 1 129 ? 14.313 1.295 -18.550 1.00 95.19 129 LEU A O 1
ATOM 1090 N N . SER A 1 130 ? 15.862 2.912 -18.528 1.00 93.56 130 SER A N 1
ATOM 1091 C CA . SER A 1 130 ? 16.733 2.295 -19.534 1.00 93.56 130 SER A CA 1
ATOM 1092 C C . SER A 1 130 ? 17.866 1.491 -18.897 1.00 93.56 130 SER A C 1
ATOM 1094 O O . SER A 1 130 ? 18.435 0.617 -19.551 1.00 93.56 130 SER A O 1
ATOM 1096 N N . ASP A 1 131 ? 18.167 1.758 -17.627 1.00 94.44 131 ASP A N 1
ATOM 1097 C CA . ASP A 1 131 ? 19.082 0.969 -16.815 1.00 94.44 131 ASP A CA 1
ATOM 1098 C C . ASP A 1 131 ? 18.455 -0.374 -16.394 1.00 94.44 131 ASP A C 1
ATOM 1100 O O . ASP A 1 131 ? 17.239 -0.489 -16.219 1.00 94.44 131 ASP A O 1
ATOM 1104 N N . THR A 1 132 ? 19.287 -1.412 -16.258 1.00 92.69 132 THR A N 1
ATOM 1105 C CA . THR A 1 132 ? 18.807 -2.770 -15.946 1.00 92.69 132 THR A CA 1
ATOM 1106 C C . THR A 1 132 ? 18.278 -2.870 -14.520 1.00 92.69 132 THR A C 1
ATOM 1108 O O . THR A 1 132 ? 17.186 -3.402 -14.325 1.00 92.69 132 THR A O 1
ATOM 1111 N N . ASP A 1 133 ? 19.005 -2.321 -13.550 1.00 94.94 133 ASP A N 1
ATOM 1112 C CA . ASP A 1 133 ? 18.595 -2.343 -12.149 1.00 94.94 133 ASP A CA 1
ATOM 1113 C C . ASP A 1 133 ? 17.497 -1.302 -11.905 1.00 94.94 133 ASP A C 1
ATOM 1115 O O . ASP A 1 133 ? 16.529 -1.549 -11.187 1.00 94.94 133 ASP A O 1
ATOM 1119 N N . GLY A 1 134 ? 17.596 -0.146 -12.566 1.00 96.00 134 GLY A N 1
ATOM 1120 C CA . GLY A 1 134 ? 16.639 0.948 -12.426 1.00 96.00 134 GLY A CA 1
ATOM 1121 C C . GLY A 1 134 ? 15.227 0.573 -12.859 1.00 96.00 134 GLY A C 1
ATOM 1122 O O . GLY A 1 134 ? 14.274 0.795 -12.108 1.00 96.00 134 GLY A O 1
ATOM 1123 N N . LYS A 1 135 ? 15.068 -0.056 -14.030 1.00 95.75 135 LYS A N 1
ATOM 1124 C CA . LYS A 1 135 ? 13.746 -0.502 -14.493 1.00 95.75 135 LYS A CA 1
ATOM 1125 C C . LYS A 1 135 ? 13.154 -1.591 -13.602 1.00 95.75 135 LYS A C 1
ATOM 1127 O O . LYS A 1 135 ? 11.941 -1.594 -13.390 1.00 95.75 135 LYS A O 1
ATOM 1132 N N . GLN A 1 136 ? 13.991 -2.482 -13.069 1.00 95.81 136 GLN A N 1
ATOM 1133 C CA . GLN A 1 136 ? 13.558 -3.505 -12.125 1.00 95.81 136 GLN A CA 1
ATOM 1134 C C . GLN A 1 136 ? 13.041 -2.850 -10.846 1.00 95.81 136 GLN A C 1
ATOM 1136 O O . GLN A 1 136 ? 11.881 -3.041 -10.490 1.00 95.81 136 GLN A O 1
ATOM 1141 N N . LEU A 1 137 ? 13.853 -2.008 -10.209 1.00 97.56 137 LEU A N 1
ATOM 1142 C CA . LEU A 1 137 ? 13.502 -1.382 -8.940 1.00 97.56 137 LEU A CA 1
ATOM 1143 C C . LEU A 1 137 ? 12.309 -0.419 -9.048 1.00 97.56 137 LEU A C 1
ATOM 1145 O O . LEU A 1 137 ? 11.481 -0.382 -8.142 1.00 97.56 137 LEU A O 1
ATOM 1149 N N . LEU A 1 138 ? 12.172 0.337 -10.145 1.00 98.06 138 LEU A N 1
ATOM 1150 C CA . LEU A 1 138 ? 10.997 1.189 -10.381 1.00 98.06 138 LEU A CA 1
ATOM 1151 C C . LEU A 1 138 ? 9.713 0.364 -10.533 1.00 98.06 138 LEU A C 1
ATOM 1153 O O . LEU A 1 138 ? 8.664 0.748 -10.014 1.00 98.06 138 LEU A O 1
ATOM 1157 N N . THR A 1 139 ? 9.801 -0.771 -11.232 1.00 98.00 139 THR A N 1
ATOM 115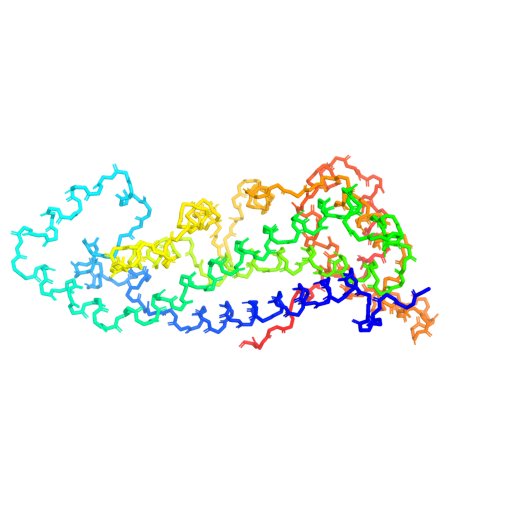8 C CA . THR A 1 139 ? 8.673 -1.699 -11.384 1.00 98.00 139 THR A CA 1
ATOM 1159 C C . THR A 1 139 ? 8.303 -2.312 -10.035 1.00 98.00 139 THR A C 1
ATOM 1161 O O . THR A 1 139 ? 7.131 -2.310 -9.660 1.00 98.00 139 THR A O 1
ATOM 1164 N N . GLU A 1 140 ? 9.301 -2.773 -9.277 1.00 97.50 140 GLU A N 1
ATOM 1165 C CA . GLU A 1 140 ? 9.117 -3.339 -7.941 1.00 97.50 140 GLU A CA 1
ATOM 1166 C C . GLU A 1 140 ? 8.530 -2.320 -6.964 1.00 97.50 140 GLU A C 1
ATOM 1168 O O . GLU A 1 140 ? 7.636 -2.668 -6.203 1.00 97.50 140 GLU A O 1
ATOM 1173 N N . ALA A 1 141 ? 8.965 -1.059 -6.992 1.00 98.44 141 ALA A N 1
ATOM 1174 C CA . ALA A 1 141 ? 8.443 -0.035 -6.092 1.00 98.44 141 ALA A CA 1
ATOM 1175 C C . ALA A 1 141 ? 6.932 0.197 -6.286 1.00 98.44 141 ALA A C 1
ATOM 1177 O O . ALA A 1 141 ? 6.158 0.179 -5.325 1.00 98.44 141 ALA A O 1
ATOM 1178 N N . LEU A 1 142 ? 6.483 0.333 -7.538 1.00 98.62 142 LEU A N 1
ATOM 1179 C CA . LEU A 1 142 ? 5.056 0.473 -7.841 1.00 98.62 142 LEU A CA 1
ATOM 1180 C C . LEU A 1 142 ? 4.267 -0.787 -7.457 1.00 98.62 142 LEU A C 1
ATOM 1182 O O . LEU A 1 142 ? 3.187 -0.708 -6.869 1.00 98.62 142 LEU A O 1
ATOM 1186 N N . PHE A 1 143 ? 4.825 -1.956 -7.767 1.00 98.25 143 PHE A N 1
ATOM 1187 C CA . PHE A 1 143 ? 4.234 -3.240 -7.419 1.00 98.25 143 PHE A CA 1
ATOM 1188 C C . PHE A 1 143 ? 4.062 -3.419 -5.908 1.00 98.25 143 PHE A C 1
ATOM 1190 O O . PHE A 1 143 ? 2.971 -3.769 -5.462 1.00 98.25 143 PHE A O 1
ATOM 1197 N N . LEU A 1 144 ? 5.105 -3.148 -5.117 1.00 98.50 144 LEU A N 1
ATOM 1198 C CA . LEU A 1 144 ? 5.096 -3.303 -3.663 1.00 98.50 144 LEU A CA 1
ATOM 1199 C C . LEU A 1 144 ? 3.998 -2.451 -3.024 1.00 98.50 144 LEU A C 1
ATOM 1201 O O . LEU A 1 144 ? 3.305 -2.941 -2.137 1.00 98.50 144 LEU A O 1
ATOM 1205 N N . TYR A 1 145 ? 3.773 -1.224 -3.504 1.00 98.75 145 TYR A N 1
ATOM 1206 C CA . TYR A 1 145 ? 2.642 -0.419 -3.037 1.00 98.75 145 TYR A CA 1
ATOM 1207 C C . TYR A 1 145 ? 1.294 -1.095 -3.321 1.00 98.75 145 TYR A C 1
ATOM 1209 O O . TYR A 1 145 ? 0.468 -1.237 -2.419 1.00 98.75 145 TYR A O 1
ATOM 1217 N N . GLY A 1 146 ? 1.081 -1.582 -4.547 1.00 98.25 146 GLY A N 1
ATOM 1218 C CA . GLY A 1 146 ? -0.141 -2.314 -4.892 1.00 98.25 146 GLY A CA 1
ATOM 1219 C C . GLY A 1 146 ? -0.334 -3.586 -4.056 1.00 98.25 146 GLY A C 1
ATOM 1220 O O . GLY A 1 146 ? -1.458 -3.907 -3.655 1.00 98.25 146 GLY A O 1
ATOM 1221 N N . VAL A 1 147 ? 0.756 -4.282 -3.717 1.00 98.00 147 VAL A N 1
ATOM 1222 C CA . VAL A 1 147 ? 0.732 -5.431 -2.801 1.00 98.00 147 VAL A CA 1
ATOM 1223 C C . VAL A 1 147 ? 0.363 -5.005 -1.382 1.00 98.00 147 VAL A C 1
ATOM 1225 O O . VAL A 1 147 ? -0.450 -5.691 -0.767 1.00 98.00 147 VAL A O 1
ATOM 1228 N N . MET A 1 148 ? 0.876 -3.884 -0.860 1.00 98.31 148 MET A N 1
ATOM 1229 C CA . MET A 1 148 ? 0.471 -3.370 0.459 1.00 98.31 148 MET A CA 1
ATOM 1230 C C . MET A 1 148 ? -1.038 -3.127 0.519 1.00 98.31 148 MET A C 1
ATOM 1232 O O . MET A 1 148 ? -1.694 -3.624 1.433 1.00 98.31 148 MET A O 1
ATOM 1236 N N . LEU A 1 149 ? -1.598 -2.422 -0.474 1.00 97.81 149 LEU A N 1
ATOM 1237 C CA . LEU A 1 149 ? -3.038 -2.147 -0.545 1.00 97.81 149 LEU A CA 1
ATOM 1238 C C . LEU A 1 149 ? -3.844 -3.450 -0.579 1.00 97.81 149 LEU A C 1
ATOM 1240 O O . LEU A 1 149 ? -4.745 -3.663 0.232 1.00 97.81 149 LEU A O 1
ATOM 1244 N N . THR A 1 150 ? -3.466 -4.361 -1.474 1.00 95.44 150 THR A N 1
ATOM 1245 C CA . THR A 1 150 ? -4.136 -5.657 -1.633 1.00 95.44 150 THR A CA 1
ATOM 1246 C C . THR A 1 150 ? -4.068 -6.494 -0.353 1.00 95.44 150 THR A C 1
ATOM 1248 O O . THR A 1 150 ? -5.075 -7.058 0.070 1.00 95.44 150 THR A O 1
ATOM 1251 N N . THR A 1 151 ? -2.902 -6.541 0.295 1.00 95.12 151 THR A N 1
ATOM 1252 C CA . THR A 1 151 ? -2.673 -7.293 1.538 1.00 95.12 151 THR A CA 1
ATOM 1253 C C . THR A 1 151 ? -3.564 -6.774 2.654 1.00 95.12 151 THR A C 1
ATOM 1255 O O . THR A 1 151 ? -4.232 -7.555 3.329 1.00 95.12 151 THR A O 1
ATOM 1258 N N . VAL A 1 152 ? -3.618 -5.454 2.824 1.00 95.81 152 VAL A N 1
ATOM 1259 C CA . VAL A 1 152 ? -4.435 -4.833 3.862 1.00 95.81 152 VAL A CA 1
ATOM 1260 C C . VAL A 1 152 ? -5.912 -5.165 3.668 1.00 95.81 152 VAL A C 1
ATOM 1262 O O . VAL A 1 152 ? -6.573 -5.561 4.623 1.00 95.81 152 VAL A O 1
ATOM 1265 N N . ASP A 1 153 ? -6.430 -5.069 2.445 1.00 93.19 153 ASP A N 1
ATOM 1266 C CA . ASP A 1 153 ? -7.849 -5.319 2.182 1.00 93.19 153 ASP A CA 1
ATOM 1267 C C . ASP A 1 153 ? -8.233 -6.801 2.295 1.00 93.19 153 ASP A C 1
ATOM 1269 O O . ASP A 1 153 ? -9.330 -7.133 2.741 1.00 93.19 153 ASP A O 1
ATOM 1273 N N . GLN A 1 154 ? -7.315 -7.702 1.935 1.00 92.62 154 GLN A N 1
ATOM 1274 C CA . GLN A 1 154 ? -7.527 -9.147 2.024 1.00 92.62 154 GLN A CA 1
ATOM 1275 C C . GLN A 1 154 ? -7.399 -9.698 3.440 1.00 92.62 154 GLN A C 1
ATOM 1277 O O . GLN A 1 154 ? -8.080 -10.667 3.774 1.00 92.62 154 GLN A O 1
ATOM 1282 N N . ARG A 1 155 ? -6.514 -9.121 4.256 1.00 94.25 155 ARG A N 1
ATOM 1283 C CA . ARG A 1 155 ? -6.161 -9.670 5.571 1.00 94.25 155 ARG A CA 1
ATOM 1284 C C . ARG A 1 155 ? -6.785 -8.897 6.730 1.00 94.25 155 ARG A C 1
ATOM 1286 O O . ARG A 1 155 ? -7.002 -9.480 7.786 1.00 94.25 155 ARG A O 1
ATOM 1293 N N . ILE A 1 156 ? -7.125 -7.623 6.532 1.00 95.69 156 ILE A N 1
ATOM 1294 C CA . ILE A 1 156 ? -7.705 -6.753 7.561 1.00 95.69 156 ILE A CA 1
ATOM 1295 C C . ILE A 1 156 ? -9.035 -6.181 7.043 1.00 95.69 156 ILE A C 1
ATOM 1297 O O . ILE A 1 156 ? -9.047 -5.168 6.330 1.00 95.69 156 ILE A O 1
ATOM 1301 N N . PRO A 1 157 ? -10.180 -6.805 7.387 1.00 95.19 157 PRO A N 1
ATOM 1302 C CA . PRO A 1 157 ? -11.488 -6.368 6.906 1.00 95.19 157 PRO A CA 1
ATOM 1303 C C . PRO A 1 157 ? -11.737 -4.884 7.178 1.00 95.19 157 PRO A C 1
ATOM 1305 O O . PRO A 1 157 ? -11.360 -4.384 8.236 1.00 95.19 157 PRO A O 1
ATOM 1308 N N . GLY A 1 158 ? -12.402 -4.191 6.249 1.00 96.12 158 GLY A N 1
ATOM 1309 C CA . GLY A 1 158 ? -12.656 -2.745 6.338 1.00 96.12 158 GLY A CA 1
ATOM 1310 C C . GLY A 1 158 ? -13.137 -2.280 7.721 1.00 96.12 158 GLY A C 1
ATOM 1311 O O . GLY A 1 158 ? -12.442 -1.477 8.337 1.00 96.12 158 GLY A O 1
ATOM 1312 N N . PRO A 1 159 ? -14.230 -2.843 8.276 1.00 96.12 159 PRO A N 1
ATOM 1313 C CA . PRO A 1 159 ? -14.727 -2.448 9.598 1.00 96.12 159 PRO A CA 1
ATOM 1314 C C . PRO A 1 159 ? -13.709 -2.632 10.731 1.00 96.12 159 PRO A C 1
ATOM 1316 O O . PRO A 1 159 ? -13.618 -1.800 11.625 1.00 96.12 159 PRO A O 1
ATOM 1319 N N . VAL A 1 160 ? -12.916 -3.706 10.692 1.00 97.44 160 VAL A N 1
ATOM 1320 C CA . VAL A 1 160 ? -11.874 -3.988 11.695 1.00 97.44 160 VAL A CA 1
ATOM 1321 C C . VAL A 1 160 ? -10.773 -2.938 11.617 1.00 97.44 160 VAL A C 1
ATOM 1323 O O . VAL A 1 160 ? -10.347 -2.395 12.629 1.00 97.44 160 VAL A O 1
ATOM 1326 N N . ARG A 1 161 ? -10.340 -2.623 10.397 1.00 97.19 161 ARG A N 1
ATOM 1327 C CA . ARG A 1 161 ? -9.308 -1.627 10.110 1.00 97.19 161 ARG A CA 1
ATOM 1328 C C . ARG A 1 161 ? -9.707 -0.240 10.607 1.00 97.19 161 ARG A C 1
ATOM 1330 O O . ARG A 1 161 ? -8.909 0.432 11.251 1.00 97.19 161 ARG A O 1
ATOM 1337 N N . GLU A 1 162 ? -10.951 0.153 10.342 1.00 98.38 162 GLU A N 1
ATOM 1338 C CA . GLU A 1 162 ? -11.514 1.419 10.812 1.00 98.38 162 GLU A CA 1
ATOM 1339 C C . GLU A 1 162 ? -11.541 1.481 12.342 1.00 98.38 162 GLU A C 1
ATOM 1341 O O . GLU A 1 162 ? -11.083 2.468 12.913 1.00 98.38 162 GLU A O 1
ATOM 1346 N N . ARG A 1 163 ? -11.974 0.398 13.004 1.00 98.44 163 ARG A N 1
ATOM 1347 C CA . ARG A 1 163 ? -11.982 0.299 14.471 1.00 98.44 163 ARG A CA 1
ATOM 1348 C C . ARG A 1 163 ? -10.593 0.397 15.085 1.00 98.44 163 ARG A C 1
ATOM 1350 O O . ARG A 1 163 ? -10.408 1.132 16.045 1.00 98.44 163 ARG A O 1
ATOM 1357 N N . LEU A 1 164 ? -9.603 -0.286 14.508 1.00 98.50 164 LEU A N 1
ATOM 1358 C CA . LEU A 1 164 ? -8.209 -0.192 14.955 1.00 98.50 164 LEU A CA 1
ATOM 1359 C C . LEU A 1 164 ? -7.692 1.255 14.880 1.00 98.50 164 LEU A C 1
ATOM 1361 O O . LEU A 1 164 ? -7.073 1.742 15.823 1.00 98.50 164 LEU A O 1
ATOM 1365 N N . ILE A 1 165 ? -7.968 1.956 13.776 1.00 98.50 165 ILE A N 1
ATOM 1366 C CA . ILE A 1 165 ? -7.531 3.346 13.580 1.00 98.50 165 ILE A CA 1
ATOM 1367 C C . ILE A 1 165 ? -8.236 4.289 14.562 1.00 98.50 165 ILE A C 1
ATOM 1369 O O . ILE A 1 165 ? -7.582 5.145 15.153 1.00 98.50 165 ILE A O 1
ATOM 1373 N N . VAL A 1 166 ? -9.545 4.130 14.765 1.00 98.38 166 VAL A N 1
ATOM 1374 C CA . VAL A 1 166 ? -10.319 4.972 15.690 1.00 98.38 166 VAL A CA 1
ATOM 1375 C C . VAL A 1 166 ? -9.899 4.736 17.134 1.00 98.38 166 VAL A C 1
ATOM 1377 O O . VAL A 1 166 ? -9.656 5.705 17.846 1.00 98.38 166 VAL A O 1
ATOM 1380 N N . SER A 1 167 ? -9.741 3.482 17.564 1.00 98.19 167 SER A N 1
ATOM 1381 C CA . SER A 1 167 ? -9.242 3.176 18.908 1.00 98.19 167 SER A CA 1
ATOM 1382 C C . SER A 1 167 ? -7.848 3.763 19.137 1.00 98.19 167 SER A C 1
ATOM 1384 O O . SER A 1 167 ? -7.613 4.375 20.173 1.00 98.19 167 SER A O 1
ATOM 1386 N N . PHE A 1 168 ? -6.930 3.653 18.167 1.00 98.44 168 PHE A N 1
ATOM 1387 C CA . PHE A 1 168 ? -5.629 4.319 18.276 1.00 98.44 168 PHE A CA 1
ATOM 1388 C C . PHE A 1 168 ? -5.775 5.842 18.402 1.00 98.44 168 PHE A C 1
ATOM 1390 O O . PHE A 1 168 ? -5.187 6.432 19.304 1.00 98.44 168 PHE A O 1
ATOM 1397 N N . HIS A 1 169 ? -6.573 6.467 17.531 1.00 97.50 169 HIS A N 1
ATOM 1398 C CA . HIS A 1 169 ? -6.788 7.913 17.529 1.00 97.50 169 HIS A CA 1
ATOM 1399 C C . HIS A 1 169 ? -7.336 8.420 18.870 1.00 97.50 169 HIS A C 1
ATOM 1401 O O . HIS A 1 169 ? -6.828 9.411 19.388 1.00 97.50 169 HIS A O 1
ATOM 1407 N N . ARG A 1 170 ? -8.322 7.716 19.446 1.00 96.38 170 ARG A N 1
ATOM 1408 C CA . ARG A 1 170 ? -8.934 8.050 20.743 1.00 96.38 170 ARG A CA 1
ATOM 1409 C C . ARG A 1 170 ? -7.935 7.971 21.900 1.00 96.38 170 ARG A C 1
ATOM 1411 O O . ARG A 1 170 ? -7.980 8.799 22.801 1.00 96.38 170 ARG A O 1
ATOM 1418 N N . TYR A 1 171 ? -7.041 6.983 21.890 1.00 97.12 171 TYR A N 1
ATOM 1419 C CA . TYR A 1 171 ? -6.136 6.730 23.017 1.00 97.12 171 TYR A CA 1
ATOM 1420 C C . TYR A 1 171 ? -4.771 7.411 22.904 1.00 97.12 171 TYR A C 1
ATOM 1422 O O . TYR A 1 171 ? -4.085 7.582 23.914 1.00 97.12 171 TYR A O 1
ATOM 1430 N N . CYS A 1 172 ? -4.340 7.772 21.698 1.00 96.19 172 CYS A N 1
ATOM 1431 C CA . CYS A 1 172 ? -3.046 8.401 21.486 1.00 96.19 172 CYS A CA 1
ATOM 1432 C C . CYS A 1 172 ? -3.115 9.896 21.835 1.00 96.19 172 CYS A C 1
ATOM 1434 O O . CYS A 1 172 ? -3.696 10.701 21.116 1.00 96.19 172 CYS A O 1
ATOM 1436 N N . VAL A 1 173 ? -2.466 10.273 22.938 1.00 91.88 173 VAL A N 1
ATOM 1437 C CA . VAL A 1 173 ? -2.415 11.662 23.436 1.00 91.88 173 VAL A CA 1
ATOM 1438 C C . VAL A 1 173 ? -1.424 12.526 22.642 1.00 91.88 173 VAL A C 1
ATOM 1440 O O . VAL A 1 173 ? -1.523 13.750 22.620 1.00 91.88 173 VAL A O 1
ATOM 1443 N N . ASN A 1 174 ? -0.434 11.904 22.001 1.00 92.62 174 ASN A N 1
ATOM 1444 C CA . ASN A 1 174 ? 0.639 12.611 21.315 1.00 92.62 174 ASN A CA 1
ATOM 1445 C C . ASN A 1 174 ? 0.247 12.953 19.870 1.00 92.62 174 ASN A C 1
ATOM 1447 O O . ASN A 1 174 ? 0.355 12.117 18.975 1.00 92.62 174 ASN A O 1
ATOM 1451 N N . GLU A 1 175 ? -0.127 14.207 19.618 1.00 90.25 175 GLU A N 1
ATOM 1452 C CA . GLU A 1 175 ? -0.495 14.685 18.275 1.00 90.25 175 GLU A CA 1
ATOM 1453 C C . GLU A 1 175 ? 0.594 14.432 17.217 1.00 90.25 175 GLU A C 1
ATOM 1455 O O . GLU A 1 175 ? 0.282 14.174 16.055 1.00 90.25 175 GLU A O 1
ATOM 1460 N N . ALA A 1 176 ? 1.876 14.433 17.602 1.00 92.06 176 ALA A N 1
ATOM 1461 C CA . ALA A 1 176 ? 2.973 14.176 16.668 1.00 92.06 176 ALA A CA 1
ATOM 1462 C C . ALA A 1 176 ? 2.977 12.731 16.137 1.00 92.06 176 ALA A C 1
ATOM 1464 O O . ALA A 1 176 ? 3.389 12.492 15.001 1.00 92.06 176 ALA A O 1
ATOM 1465 N N . GLU A 1 177 ? 2.495 11.765 16.926 1.00 91.12 177 GLU A N 1
ATOM 1466 C CA . GLU A 1 177 ? 2.302 10.385 16.464 1.00 91.12 177 GLU A CA 1
ATOM 1467 C C . GLU A 1 177 ? 1.148 10.293 15.463 1.00 91.12 177 GLU A C 1
ATOM 1469 O O . GLU A 1 177 ? 1.143 9.411 14.611 1.00 91.12 177 GLU A O 1
ATOM 1474 N N . GLN A 1 178 ? 0.220 11.247 15.493 1.00 92.12 178 GLN A N 1
ATOM 1475 C CA . GLN A 1 178 ? -0.957 11.287 14.634 1.00 92.12 178 GLN A CA 1
ATOM 1476 C C . GLN A 1 178 ? -0.818 12.229 13.430 1.00 92.12 178 GLN A C 1
ATOM 1478 O O . GLN A 1 178 ? -1.806 12.517 12.761 1.00 92.12 178 GLN A O 1
ATOM 1483 N N . ALA A 1 179 ? 0.397 12.678 13.098 1.00 94.75 179 ALA A N 1
ATOM 1484 C CA . ALA A 1 179 ? 0.624 13.710 12.080 1.00 94.75 179 ALA A CA 1
ATOM 1485 C C . ALA A 1 179 ? -0.019 13.423 10.703 1.00 94.75 179 ALA A C 1
ATOM 1487 O O . ALA A 1 179 ? -0.361 14.355 9.981 1.00 94.75 179 ALA A O 1
ATOM 1488 N N . ASN A 1 180 ? -0.206 12.147 10.342 1.00 97.12 180 ASN A N 1
ATOM 1489 C CA . ASN A 1 180 ? -0.805 11.719 9.073 1.00 97.12 180 ASN A CA 1
ATOM 1490 C C . ASN A 1 180 ? -2.190 11.056 9.229 1.00 97.12 180 ASN A C 1
ATOM 1492 O O . ASN A 1 180 ? -2.644 10.383 8.301 1.00 97.12 180 ASN A O 1
ATOM 1496 N N . ILE A 1 181 ? -2.868 11.216 10.372 1.00 97.00 181 ILE A N 1
ATOM 1497 C CA . ILE A 1 181 ? -4.109 10.488 10.692 1.00 97.00 181 ILE A CA 1
ATOM 1498 C C . ILE A 1 181 ? -5.192 10.664 9.621 1.00 97.00 181 ILE A C 1
ATOM 1500 O O . ILE A 1 181 ? -5.799 9.684 9.196 1.00 97.00 181 ILE A O 1
ATOM 1504 N N . GLU A 1 182 ? -5.388 11.877 9.102 1.00 96.81 182 GLU A N 1
ATOM 1505 C CA . GLU A 1 182 ? -6.388 12.149 8.060 1.00 96.81 182 GLU A CA 1
ATOM 1506 C C . GLU A 1 182 ? -6.093 11.394 6.758 1.00 96.81 182 GLU A C 1
ATOM 1508 O O . GLU A 1 182 ? -6.990 10.817 6.132 1.00 96.81 182 GLU A O 1
ATOM 1513 N N . ALA A 1 183 ? -4.820 11.357 6.358 1.00 97.94 183 ALA A N 1
ATOM 1514 C CA . ALA A 1 183 ? -4.386 10.648 5.164 1.00 97.94 183 ALA A CA 1
ATOM 1515 C C . ALA A 1 183 ? -4.518 9.129 5.338 1.00 97.94 183 ALA A C 1
ATOM 1517 O O . ALA A 1 183 ? -4.991 8.445 4.428 1.00 97.94 183 ALA A O 1
ATOM 1518 N N . VAL A 1 184 ? -4.184 8.616 6.526 1.00 98.31 184 VAL A N 1
ATOM 1519 C CA . VAL A 1 184 ? -4.381 7.212 6.912 1.00 98.31 184 VAL A CA 1
ATOM 1520 C C . VAL A 1 184 ? -5.870 6.846 6.871 1.00 98.31 184 VAL A C 1
ATOM 1522 O O . VAL A 1 184 ? -6.231 5.855 6.238 1.00 98.31 184 VAL A O 1
ATOM 1525 N N . ILE A 1 185 ? -6.757 7.665 7.445 1.00 97.81 185 ILE A N 1
ATOM 1526 C CA . ILE A 1 185 ? -8.216 7.462 7.394 1.00 97.81 185 ILE A CA 1
ATOM 1527 C C . ILE A 1 185 ? -8.704 7.414 5.943 1.00 97.81 185 ILE A C 1
ATOM 1529 O O . ILE A 1 185 ? -9.428 6.495 5.551 1.00 97.81 185 ILE A O 1
ATOM 1533 N N . LYS A 1 186 ? -8.295 8.379 5.111 1.00 97.25 186 LYS A N 1
ATOM 1534 C CA . LYS A 1 186 ? -8.685 8.417 3.696 1.00 97.25 186 LYS A CA 1
ATOM 1535 C C . LYS A 1 186 ? -8.208 7.169 2.954 1.00 97.25 186 LYS A C 1
ATOM 1537 O O . LYS A 1 186 ? -8.986 6.573 2.208 1.00 97.25 186 LYS A O 1
ATOM 1542 N N . LEU A 1 187 ? -6.958 6.762 3.169 1.00 98.19 187 LEU A N 1
ATOM 1543 C CA . LEU A 1 187 ? -6.362 5.615 2.496 1.00 98.19 187 LEU A CA 1
ATOM 1544 C C . LEU A 1 187 ? -6.995 4.295 2.939 1.00 98.19 187 LEU A C 1
ATOM 1546 O O . LEU A 1 187 ? -7.208 3.434 2.095 1.00 98.19 187 LEU A O 1
ATOM 1550 N N . PHE A 1 188 ? -7.347 4.128 4.213 1.00 97.69 188 PHE A N 1
ATOM 1551 C CA . PHE A 1 188 ? -7.772 2.836 4.769 1.00 97.69 188 PHE A CA 1
ATOM 1552 C C . PHE A 1 188 ? -9.271 2.675 5.015 1.00 97.69 188 PHE A C 1
ATOM 1554 O O . PHE A 1 188 ? -9.687 1.627 5.509 1.00 97.69 188 PHE A O 1
ATOM 1561 N N . ARG A 1 189 ? -10.088 3.645 4.593 1.00 97.12 189 ARG A N 1
ATOM 1562 C CA . ARG A 1 189 ? -11.554 3.530 4.575 1.00 97.12 189 ARG A CA 1
ATOM 1563 C C . ARG A 1 189 ? -12.015 2.231 3.917 1.00 97.12 189 ARG A C 1
ATOM 1565 O O . ARG A 1 189 ? -11.458 1.821 2.895 1.00 97.12 189 ARG A O 1
ATOM 1572 N N . SER A 1 190 ? -13.060 1.615 4.453 1.00 96.50 190 SER A N 1
ATOM 1573 C CA . SER A 1 190 ? -13.633 0.388 3.910 1.00 96.50 190 SER A CA 1
ATOM 1574 C C . SER A 1 190 ? -13.911 0.509 2.407 1.00 96.50 190 SER A C 1
ATOM 1576 O O . SER A 1 190 ? -14.461 1.502 1.928 1.00 96.50 190 SER A O 1
ATOM 1578 N N . THR A 1 191 ? -13.485 -0.497 1.647 1.00 96.19 191 THR A N 1
ATOM 1579 C CA . THR A 1 191 ? -13.728 -0.628 0.200 1.00 96.19 191 THR A CA 1
ATOM 1580 C C . THR A 1 191 ? -15.028 -1.381 -0.091 1.00 96.19 191 THR A C 1
ATOM 1582 O O . THR A 1 191 ? -15.454 -1.465 -1.238 1.00 96.19 191 THR A O 1
ATOM 1585 N N . GLY A 1 192 ? -15.644 -1.976 0.938 1.00 94.38 192 GLY A N 1
ATOM 1586 C CA . GLY A 1 192 ? -16.723 -2.954 0.791 1.00 94.38 192 GLY A CA 1
ATOM 1587 C C . GLY A 1 192 ? -16.248 -4.337 0.329 1.00 94.38 192 GLY A C 1
ATOM 1588 O O . GLY A 1 192 ? -17.071 -5.240 0.188 1.00 94.38 192 GLY A O 1
ATOM 1589 N N . TYR A 1 193 ? -14.946 -4.530 0.092 1.00 94.31 193 TYR A N 1
ATOM 1590 C CA . TYR A 1 193 ? -14.399 -5.831 -0.270 1.00 94.31 193 TYR A CA 1
ATOM 1591 C C . TYR A 1 193 ? -14.499 -6.808 0.904 1.00 94.31 193 TYR A C 1
ATOM 1593 O O . TYR A 1 193 ? -14.140 -6.497 2.041 1.00 94.31 193 TYR A O 1
ATOM 1601 N N . VAL A 1 194 ? -14.968 -8.018 0.602 1.00 90.12 194 VAL A N 1
ATOM 1602 C CA . VAL A 1 194 ? -15.014 -9.142 1.536 1.00 90.12 194 VAL A CA 1
ATOM 1603 C C . VAL A 1 194 ? -14.434 -10.359 0.830 1.00 90.12 194 VAL A C 1
ATOM 1605 O O . VAL A 1 194 ? -14.858 -10.716 -0.273 1.00 90.12 194 VAL A O 1
ATOM 1608 N N . HIS A 1 195 ? -13.452 -11.000 1.462 1.00 84.56 195 HIS A N 1
ATOM 1609 C CA . HIS A 1 195 ? -12.800 -12.176 0.900 1.00 84.56 195 HIS A CA 1
ATOM 1610 C C . HIS A 1 195 ? -13.811 -13.306 0.645 1.00 84.56 195 HIS A C 1
ATOM 1612 O O . HIS A 1 195 ? -14.666 -13.590 1.481 1.00 84.56 195 HIS A O 1
ATOM 1618 N N . GLY A 1 196 ? -13.725 -13.945 -0.525 1.00 84.44 196 GLY A N 1
ATOM 1619 C CA . GLY A 1 196 ? -14.639 -15.020 -0.934 1.00 84.44 196 GLY A CA 1
ATOM 1620 C C . GLY A 1 196 ? -16.028 -14.564 -1.405 1.00 84.44 196 GLY A C 1
ATOM 1621 O O . GLY A 1 196 ? -16.818 -15.398 -1.841 1.00 84.44 196 GLY A O 1
ATOM 1622 N N . VAL A 1 197 ? -16.329 -13.262 -1.371 1.00 90.69 197 VAL A N 1
ATOM 1623 C CA . VAL A 1 197 ? -17.597 -12.685 -1.847 1.00 90.69 197 VAL A CA 1
ATOM 1624 C C . VAL A 1 197 ? -17.373 -11.946 -3.172 1.00 90.69 197 VAL A C 1
ATOM 1626 O O . VAL A 1 197 ? -16.243 -11.633 -3.558 1.00 90.69 197 VAL A O 1
ATOM 1629 N N . LYS A 1 198 ? -18.459 -11.680 -3.909 1.00 92.56 198 LYS A N 1
ATOM 1630 C CA . LYS A 1 198 ? -18.425 -10.859 -5.125 1.00 92.56 198 LYS A CA 1
ATOM 1631 C C . LYS A 1 198 ? -17.752 -9.512 -4.828 1.00 92.56 198 LYS A C 1
ATOM 1633 O O . LYS A 1 198 ? -18.130 -8.826 -3.882 1.00 92.56 198 LYS A O 1
ATOM 1638 N N . ARG A 1 199 ? -16.780 -9.138 -5.667 1.00 92.81 199 ARG A N 1
ATOM 1639 C CA . ARG A 1 199 ? -16.076 -7.854 -5.562 1.00 92.81 199 ARG A CA 1
ATOM 1640 C C . ARG A 1 199 ? -17.055 -6.678 -5.721 1.00 92.81 199 ARG A C 1
ATOM 1642 O O . ARG A 1 199 ? -17.957 -6.779 -6.562 1.00 92.81 199 ARG A O 1
ATOM 1649 N N . PRO A 1 200 ? -16.875 -5.585 -4.958 1.00 95.06 200 PRO A N 1
ATOM 1650 C CA . PRO A 1 200 ? -17.597 -4.336 -5.178 1.00 95.06 200 PRO A CA 1
ATOM 1651 C C . PRO A 1 200 ? -17.392 -3.799 -6.597 1.00 95.06 200 PRO A C 1
ATOM 1653 O O . PRO A 1 200 ? -16.445 -4.167 -7.294 1.00 95.06 200 PRO A O 1
ATOM 1656 N N . GLU A 1 201 ? -18.284 -2.912 -7.024 1.00 93.75 201 GLU A N 1
ATOM 1657 C CA . GLU A 1 201 ? -18.122 -2.209 -8.294 1.00 93.75 201 GLU A CA 1
ATOM 1658 C C . GLU A 1 201 ? -16.859 -1.332 -8.265 1.00 93.75 201 GLU A C 1
ATOM 1660 O O . GLU A 1 201 ? -16.537 -0.741 -7.235 1.00 93.75 201 GLU A O 1
ATOM 1665 N N . HIS A 1 202 ? -16.130 -1.274 -9.384 1.00 93.00 202 HIS A N 1
ATOM 1666 C CA . HIS A 1 202 ? -14.871 -0.521 -9.520 1.00 93.00 202 HIS A CA 1
ATOM 1667 C C . HIS A 1 202 ? -13.760 -0.917 -8.528 1.00 93.00 202 HIS A C 1
ATOM 1669 O O . HIS A 1 202 ? -12.876 -0.112 -8.229 1.00 93.00 202 HIS A O 1
ATOM 1675 N N . TYR A 1 203 ? -13.809 -2.132 -7.979 1.00 95.00 203 TYR A N 1
ATOM 1676 C CA . TYR A 1 203 ? -12.761 -2.679 -7.125 1.00 95.00 203 TYR A CA 1
ATOM 1677 C C . TYR A 1 203 ? -11.853 -3.651 -7.904 1.00 95.00 203 TYR A C 1
ATOM 1679 O O . TYR A 1 203 ? -12.374 -4.603 -8.503 1.00 95.00 203 TYR A O 1
ATOM 1687 N N . PRO A 1 204 ? -10.511 -3.538 -7.791 1.00 95.38 204 PRO A N 1
ATOM 1688 C CA . PRO A 1 204 ? -9.754 -2.714 -6.834 1.00 95.38 204 PRO A CA 1
ATOM 1689 C C . PRO A 1 204 ? -9.346 -1.317 -7.333 1.00 95.38 204 PRO A C 1
ATOM 1691 O O . PRO A 1 204 ? -8.686 -0.589 -6.595 1.00 95.38 204 PRO A O 1
ATOM 1694 N N . GLU A 1 205 ? -9.724 -0.922 -8.545 1.00 96.19 205 GLU A N 1
ATOM 1695 C CA . GLU A 1 205 ? -9.245 0.298 -9.209 1.00 96.19 205 GLU A CA 1
ATOM 1696 C C . GLU A 1 205 ? -9.506 1.563 -8.378 1.00 96.19 205 GLU A C 1
ATOM 1698 O O . GLU A 1 205 ? -8.582 2.314 -8.081 1.00 96.19 205 GLU A O 1
ATOM 1703 N N . SER A 1 206 ? -10.730 1.739 -7.877 1.00 96.44 206 SER A N 1
ATOM 1704 C CA . SER A 1 206 ? -11.099 2.873 -7.013 1.00 96.44 206 SER A CA 1
ATOM 1705 C C . SER A 1 206 ? -10.321 2.924 -5.693 1.00 96.44 206 SER A C 1
ATOM 1707 O O . SER A 1 206 ? -10.164 3.992 -5.098 1.00 96.44 206 SER A O 1
ATOM 1709 N N . TYR A 1 207 ? -9.824 1.780 -5.208 1.00 97.38 207 TYR A N 1
ATOM 1710 C CA . TYR A 1 207 ? -8.959 1.746 -4.035 1.00 97.38 207 TYR A CA 1
ATOM 1711 C C . TYR A 1 207 ? -7.536 2.199 -4.394 1.00 97.38 207 TYR A C 1
ATOM 1713 O O . TYR A 1 207 ? -6.943 3.009 -3.679 1.00 97.38 207 TYR A O 1
ATOM 1721 N N . PHE A 1 208 ? -7.016 1.736 -5.529 1.00 97.62 208 PHE A N 1
ATOM 1722 C CA . PHE A 1 208 ? -5.685 2.087 -6.026 1.00 97.62 208 PHE A CA 1
ATOM 1723 C C . PHE A 1 208 ? -5.589 3.568 -6.427 1.00 97.62 208 PHE A C 1
ATOM 1725 O O . PHE A 1 208 ? -4.527 4.171 -6.293 1.00 97.62 208 PHE A O 1
ATOM 1732 N N . GLU A 1 209 ? -6.705 4.182 -6.823 1.00 96.62 209 GLU A N 1
ATOM 1733 C CA . GLU A 1 209 ? -6.813 5.605 -7.172 1.00 96.62 209 GLU A CA 1
ATOM 1734 C C . GLU A 1 209 ? -6.817 6.564 -5.965 1.00 96.62 209 GLU A C 1
ATOM 1736 O O . GLU A 1 209 ? -6.764 7.781 -6.148 1.00 96.62 209 GLU A O 1
ATOM 1741 N N . ARG A 1 210 ? -6.869 6.071 -4.715 1.00 97.00 210 ARG A N 1
ATOM 1742 C CA . ARG A 1 210 ? -6.953 6.948 -3.525 1.00 97.00 210 ARG A CA 1
ATOM 1743 C C . ARG A 1 210 ? -5.743 7.865 -3.342 1.00 97.00 210 ARG A C 1
ATOM 1745 O O . ARG A 1 210 ? -5.883 8.919 -2.714 1.00 97.00 210 ARG A O 1
ATOM 1752 N N . ILE A 1 211 ? -4.584 7.458 -3.860 1.00 96.00 211 ILE A N 1
ATOM 1753 C CA . ILE A 1 211 ? -3.365 8.267 -3.925 1.00 96.00 211 ILE A CA 1
ATOM 1754 C C . ILE A 1 211 ? -2.903 8.285 -5.376 1.00 96.00 211 ILE A C 1
ATOM 1756 O O . ILE A 1 211 ? -2.681 7.238 -5.978 1.00 96.00 211 ILE A O 1
ATOM 1760 N N . GLU A 1 212 ? -2.779 9.487 -5.929 1.00 94.81 212 GLU A N 1
ATOM 1761 C CA . GLU A 1 212 ? -2.417 9.672 -7.325 1.00 94.81 212 GLU A CA 1
ATOM 1762 C C . GLU A 1 212 ? -0.932 9.374 -7.551 1.00 94.81 212 GLU A C 1
ATOM 1764 O O . GLU A 1 212 ? -0.057 9.869 -6.841 1.00 94.81 212 GLU A O 1
ATOM 1769 N N . ILE A 1 213 ? -0.663 8.567 -8.574 1.00 97.50 213 ILE A N 1
ATOM 1770 C CA . ILE A 1 213 ? 0.676 8.287 -9.088 1.00 97.50 213 ILE A CA 1
ATOM 1771 C C . ILE A 1 213 ? 0.731 8.860 -10.506 1.00 97.50 213 ILE A C 1
ATOM 1773 O O . ILE A 1 213 ? -0.244 8.700 -11.250 1.00 97.50 213 ILE A O 1
ATOM 1777 N N . PRO A 1 214 ? 1.840 9.498 -10.929 1.00 97.56 214 PRO A N 1
ATOM 1778 C CA . PRO A 1 214 ? 1.942 10.059 -12.271 1.00 97.56 214 PRO A CA 1
ATOM 1779 C C . PRO A 1 214 ? 1.598 9.027 -13.357 1.00 97.56 214 PRO A C 1
ATOM 1781 O O . PRO A 1 214 ? 2.314 8.045 -13.562 1.00 97.56 214 PRO A O 1
ATOM 1784 N N . LYS A 1 215 ? 0.503 9.253 -14.096 1.00 96.38 215 LYS A N 1
ATOM 1785 C CA . LYS A 1 215 ? 0.020 8.310 -15.127 1.00 96.38 215 LYS A CA 1
ATOM 1786 C C . LYS A 1 215 ? 1.064 8.036 -16.211 1.00 96.38 215 LYS A C 1
ATOM 1788 O O . LYS A 1 215 ? 1.129 6.927 -16.740 1.00 96.38 215 LYS A O 1
ATOM 1793 N N . GLY A 1 216 ? 1.888 9.038 -16.531 1.00 96.75 216 GLY A N 1
ATOM 1794 C CA . GLY A 1 216 ? 3.020 8.894 -17.449 1.00 96.75 216 GLY A CA 1
ATOM 1795 C C . GLY A 1 216 ? 3.990 7.810 -16.980 1.00 96.75 216 GLY A C 1
ATOM 1796 O O . GLY A 1 216 ? 4.261 6.872 -17.728 1.00 96.75 216 GLY A O 1
ATOM 1797 N N . PHE A 1 217 ? 4.407 7.872 -15.713 1.00 97.94 217 PHE A N 1
ATOM 1798 C CA . PHE A 1 217 ? 5.263 6.864 -15.090 1.00 97.94 217 PHE A CA 1
ATOM 1799 C C . PHE A 1 217 ? 4.636 5.464 -15.140 1.00 97.94 217 PHE A C 1
ATOM 1801 O O . PHE A 1 217 ? 5.268 4.531 -15.638 1.00 97.94 217 PHE A O 1
ATOM 1808 N N . VAL A 1 218 ? 3.379 5.316 -14.703 1.00 98.25 218 VAL A N 1
ATOM 1809 C CA . VAL A 1 218 ? 2.686 4.012 -14.696 1.00 98.25 218 VAL A CA 1
ATOM 1810 C C . VAL A 1 218 ? 2.658 3.402 -16.102 1.00 98.25 218 VAL A C 1
ATOM 1812 O O . VAL A 1 218 ? 3.014 2.238 -16.294 1.00 98.25 218 VAL A O 1
ATOM 1815 N N . ARG A 1 219 ? 2.323 4.200 -17.123 1.00 97.12 219 ARG A N 1
ATOM 1816 C CA . ARG A 1 219 ? 2.299 3.749 -18.523 1.00 97.12 219 ARG A CA 1
ATOM 1817 C C . ARG A 1 219 ? 3.680 3.384 -19.057 1.00 97.12 219 ARG A C 1
ATOM 1819 O O . ARG A 1 219 ? 3.789 2.437 -19.843 1.00 97.12 219 ARG A O 1
ATOM 1826 N N . MET A 1 220 ? 4.726 4.099 -18.649 1.00 96.94 220 MET A N 1
ATOM 1827 C CA . MET A 1 220 ? 6.104 3.757 -19.000 1.00 96.94 220 MET A CA 1
ATOM 1828 C C . MET A 1 220 ? 6.513 2.419 -18.378 1.00 96.94 220 MET A C 1
ATOM 1830 O O . MET A 1 220 ? 7.045 1.571 -19.093 1.00 96.94 220 MET A O 1
ATOM 1834 N N . VAL A 1 221 ? 6.197 2.181 -17.100 1.00 97.81 221 VAL A N 1
ATOM 1835 C CA . VAL A 1 221 ? 6.451 0.896 -16.425 1.00 97.81 221 VAL A CA 1
ATOM 1836 C C . VAL A 1 221 ? 5.700 -0.244 -17.112 1.00 97.81 221 VAL A C 1
ATOM 1838 O O . VAL A 1 221 ? 6.324 -1.234 -17.490 1.00 97.81 221 VAL A O 1
ATOM 1841 N N . ILE A 1 222 ? 4.396 -0.090 -17.378 1.00 97.44 222 ILE A N 1
ATOM 1842 C CA . ILE A 1 222 ? 3.608 -1.088 -18.124 1.00 97.44 222 ILE A CA 1
ATOM 1843 C C . ILE A 1 222 ? 4.260 -1.379 -19.478 1.00 97.44 222 ILE A C 1
ATOM 1845 O O . ILE A 1 222 ? 4.404 -2.537 -19.864 1.00 97.44 222 ILE A O 1
ATOM 1849 N N . SER A 1 223 ? 4.697 -0.341 -20.195 1.00 95.56 223 SER A N 1
ATOM 1850 C CA . SER A 1 223 ? 5.354 -0.498 -21.496 1.00 95.56 223 SER A CA 1
ATOM 1851 C C . SER A 1 223 ? 6.682 -1.251 -21.386 1.00 95.56 223 SER A C 1
ATOM 1853 O O . SER A 1 223 ? 6.968 -2.084 -22.243 1.00 95.56 223 SER A O 1
ATOM 1855 N N . ARG A 1 224 ? 7.470 -1.014 -20.329 1.00 94.81 224 ARG A N 1
ATOM 1856 C CA . ARG A 1 224 ? 8.715 -1.750 -20.065 1.00 94.81 224 ARG A CA 1
ATOM 1857 C C . ARG A 1 224 ? 8.448 -3.211 -19.742 1.00 94.81 224 ARG A C 1
ATOM 1859 O O . ARG A 1 224 ? 9.032 -4.064 -20.393 1.00 94.81 224 ARG A O 1
ATOM 1866 N N . VAL A 1 225 ? 7.530 -3.525 -18.831 1.00 94.56 225 VAL A N 1
ATOM 1867 C CA . VAL A 1 225 ? 7.211 -4.925 -18.484 1.00 94.56 225 VAL A CA 1
ATOM 1868 C C . VAL A 1 225 ? 6.575 -5.671 -19.665 1.00 94.56 225 VAL A C 1
ATOM 1870 O O . VAL A 1 225 ? 6.809 -6.865 -19.879 1.00 94.56 225 VAL A O 1
ATOM 1873 N N . ARG A 1 226 ? 5.788 -4.968 -20.487 1.00 93.88 226 ARG A N 1
ATOM 1874 C CA . ARG A 1 226 ? 5.218 -5.519 -21.720 1.00 93.88 226 ARG A CA 1
ATOM 1875 C C . ARG A 1 226 ? 6.293 -5.829 -22.756 1.00 93.88 226 ARG A C 1
ATOM 1877 O O . ARG A 1 226 ? 6.239 -6.903 -23.343 1.00 93.88 226 ARG A O 1
ATOM 1884 N N . SER A 1 227 ? 7.279 -4.963 -22.968 1.00 91.00 227 SER A N 1
ATOM 1885 C CA . SER A 1 227 ? 8.278 -5.144 -24.034 1.00 91.00 227 SER A CA 1
ATOM 1886 C C . SER A 1 227 ? 9.492 -5.970 -23.597 1.00 91.00 227 SER A C 1
ATOM 1888 O O . SER A 1 227 ? 9.927 -6.858 -24.328 1.00 91.00 227 SER A O 1
ATOM 1890 N N . ASP A 1 228 ? 9.976 -5.773 -22.375 1.00 92.06 228 ASP A N 1
ATOM 1891 C CA . ASP A 1 228 ? 11.256 -6.301 -21.902 1.00 92.06 228 ASP A CA 1
ATOM 1892 C C . ASP A 1 228 ? 11.106 -7.621 -21.117 1.00 92.06 228 ASP A C 1
ATOM 1894 O O . ASP A 1 228 ? 10.009 -8.091 -20.790 1.00 92.06 228 ASP A O 1
ATOM 1898 N N . ASP A 1 229 ? 12.255 -8.226 -20.825 1.00 91.31 229 ASP A N 1
ATOM 1899 C CA . ASP A 1 229 ? 12.469 -9.172 -19.733 1.00 91.31 229 ASP A CA 1
ATOM 1900 C C . ASP A 1 229 ? 13.220 -8.416 -18.625 1.00 91.31 229 ASP A C 1
ATOM 1902 O O . ASP A 1 229 ? 14.436 -8.226 -18.692 1.00 91.31 229 ASP A O 1
ATOM 1906 N N . VAL A 1 230 ? 12.467 -7.880 -17.663 1.00 92.38 230 VAL A N 1
ATOM 1907 C CA . VAL A 1 230 ? 12.958 -6.960 -16.626 1.00 92.38 230 VAL A CA 1
ATOM 1908 C C . VAL A 1 230 ? 13.999 -7.627 -15.727 1.00 92.38 230 VAL A C 1
ATOM 1910 O O . VAL A 1 230 ? 14.951 -6.968 -15.325 1.00 92.38 230 VAL A O 1
ATOM 1913 N N . TYR A 1 231 ? 13.872 -8.936 -15.497 1.00 91.06 231 TYR A N 1
ATOM 1914 C CA . TYR A 1 231 ? 14.794 -9.726 -14.677 1.00 91.06 231 TYR A CA 1
ATOM 1915 C C . TYR A 1 231 ? 15.857 -10.484 -15.484 1.00 91.06 231 TYR A C 1
ATOM 1917 O O . TYR A 1 231 ? 16.665 -11.207 -14.902 1.00 91.06 231 TYR A O 1
ATOM 1925 N N . ASN A 1 232 ? 15.868 -10.351 -16.814 1.00 90.75 232 ASN A N 1
ATOM 1926 C CA . ASN A 1 232 ? 16.761 -11.082 -17.719 1.00 90.75 232 ASN A CA 1
ATOM 1927 C C . ASN A 1 232 ? 16.721 -12.624 -17.554 1.00 90.75 232 ASN A C 1
ATOM 1929 O O . ASN A 1 232 ? 17.723 -13.305 -17.802 1.00 90.75 232 ASN A O 1
ATOM 1933 N N . GLN A 1 233 ? 15.578 -13.188 -17.147 1.00 89.81 233 GLN A N 1
ATOM 1934 C CA . GLN A 1 233 ? 15.405 -14.621 -16.864 1.00 89.81 233 GLN A CA 1
ATOM 1935 C C . GLN A 1 233 ? 15.331 -15.494 -18.122 1.00 89.81 233 GLN A C 1
ATOM 1937 O O . GLN A 1 233 ? 15.669 -16.675 -18.075 1.00 89.81 233 GLN A O 1
ATOM 1942 N N . MET A 1 234 ? 14.978 -14.940 -19.281 1.00 87.75 234 MET A N 1
ATOM 1943 C CA . MET A 1 234 ? 14.941 -15.671 -20.555 1.00 87.75 234 MET A CA 1
ATOM 1944 C C . MET A 1 234 ? 16.318 -16.217 -20.958 1.00 87.75 234 MET A C 1
ATOM 1946 O O . MET A 1 234 ? 16.406 -17.201 -21.688 1.00 87.75 234 MET A O 1
ATOM 1950 N N . LYS A 1 235 ? 17.412 -15.618 -20.462 1.00 88.00 235 LYS A N 1
ATOM 1951 C CA . LYS A 1 235 ? 18.771 -16.156 -20.653 1.00 88.00 235 LYS A CA 1
ATOM 1952 C C . LYS A 1 235 ? 18.994 -17.460 -19.881 1.00 88.00 235 LYS A C 1
ATOM 1954 O O . LYS A 1 235 ? 19.788 -18.290 -20.313 1.00 88.00 235 LYS A O 1
ATOM 1959 N N . VAL A 1 236 ? 18.309 -17.624 -18.750 1.00 88.50 236 VAL A N 1
ATOM 1960 C CA . VAL A 1 236 ? 18.362 -18.815 -17.886 1.00 88.50 236 VAL A CA 1
ATOM 1961 C C . VAL A 1 236 ? 17.373 -19.880 -18.367 1.00 88.50 236 VAL A C 1
ATOM 1963 O O . VAL A 1 236 ? 17.661 -21.072 -18.291 1.00 88.50 236 VAL A O 1
ATOM 1966 N N . PHE A 1 237 ? 16.244 -19.453 -18.937 1.00 86.69 237 PHE A N 1
ATOM 1967 C CA . PHE A 1 237 ? 15.195 -20.304 -19.498 1.00 86.69 237 PHE A CA 1
ATOM 1968 C C . PHE A 1 237 ? 15.108 -20.148 -21.030 1.00 86.69 237 PHE A C 1
ATOM 1970 O O . PHE A 1 237 ? 14.164 -19.542 -21.537 1.00 86.69 237 PHE A O 1
ATOM 1977 N N . PRO A 1 238 ? 16.071 -20.692 -21.797 1.00 82.69 238 PRO A N 1
ATOM 1978 C CA . PRO A 1 238 ? 16.156 -20.453 -23.239 1.00 82.69 238 PRO A CA 1
ATOM 1979 C C . PRO A 1 238 ? 15.105 -21.217 -24.058 1.00 82.69 238 PRO A C 1
ATOM 1981 O O . PRO A 1 238 ? 14.894 -20.896 -25.227 1.00 82.69 238 PRO A O 1
ATOM 1984 N N . HIS A 1 239 ? 14.470 -22.247 -23.485 1.00 87.62 239 HIS A N 1
ATOM 1985 C CA . HIS A 1 239 ? 13.455 -23.027 -24.190 1.00 87.62 239 HIS A CA 1
ATOM 1986 C C . HIS A 1 239 ? 12.162 -22.204 -24.337 1.00 87.62 239 HIS A C 1
ATOM 1988 O O . HIS A 1 239 ? 11.685 -21.679 -23.329 1.00 87.62 239 HIS A O 1
ATOM 1994 N N . PRO A 1 240 ? 11.553 -22.111 -25.537 1.00 84.06 240 PRO A N 1
ATOM 1995 C CA . PRO A 1 240 ? 10.341 -21.315 -25.757 1.00 84.06 240 PRO A CA 1
ATOM 1996 C C . PRO A 1 240 ? 9.192 -21.657 -24.800 1.00 84.06 240 PRO A C 1
ATOM 1998 O O . PRO A 1 240 ? 8.537 -20.755 -24.280 1.00 84.06 240 PRO A O 1
ATOM 2001 N N . ASP A 1 241 ? 9.014 -22.944 -24.499 1.00 86.44 241 ASP A N 1
ATOM 2002 C CA . ASP A 1 241 ? 7.972 -23.427 -23.581 1.00 86.44 241 ASP A CA 1
ATOM 2003 C C . ASP A 1 241 ? 8.185 -22.984 -22.123 1.00 86.44 241 ASP A C 1
ATOM 2005 O O . ASP A 1 241 ? 7.268 -23.052 -21.316 1.00 86.44 241 ASP A O 1
ATOM 2009 N N . HIS A 1 242 ? 9.378 -22.501 -21.758 1.00 87.88 242 HIS A N 1
ATOM 2010 C CA . HIS A 1 242 ? 9.660 -22.001 -20.408 1.00 87.88 242 HIS A CA 1
ATOM 2011 C C . HIS A 1 242 ? 9.370 -20.503 -20.255 1.00 87.88 242 HIS A C 1
ATOM 2013 O O . HIS A 1 242 ? 9.597 -19.948 -19.180 1.00 87.88 242 HIS A O 1
ATOM 2019 N N . ARG A 1 243 ? 8.876 -19.826 -21.300 1.00 87.56 243 ARG A N 1
ATOM 2020 C CA . ARG A 1 243 ? 8.641 -18.375 -21.289 1.00 87.56 243 ARG A CA 1
ATOM 2021 C C . ARG A 1 243 ? 7.732 -17.933 -20.142 1.00 87.56 243 ARG A C 1
ATOM 2023 O O . ARG A 1 243 ? 8.054 -16.961 -19.466 1.00 87.56 243 ARG A O 1
ATOM 2030 N N . SER A 1 244 ? 6.628 -18.635 -19.899 1.00 85.88 244 SER A N 1
ATOM 2031 C CA . SER A 1 244 ? 5.691 -18.317 -18.811 1.00 85.88 244 SER A CA 1
ATOM 2032 C C . SER A 1 244 ? 6.353 -18.416 -17.435 1.00 85.88 244 SER A C 1
ATOM 2034 O O . SER A 1 244 ? 6.140 -17.560 -16.581 1.00 85.88 244 SER A O 1
ATOM 2036 N N . THR A 1 245 ? 7.238 -19.399 -17.251 1.00 88.00 245 THR A N 1
ATOM 2037 C CA . THR A 1 245 ? 8.050 -19.551 -16.035 1.00 88.00 245 THR A CA 1
ATOM 2038 C C . THR A 1 245 ? 9.088 -18.437 -15.911 1.00 88.00 245 THR A C 1
ATOM 2040 O O . THR A 1 245 ? 9.194 -17.807 -14.861 1.00 88.00 245 THR A O 1
ATOM 2043 N N . ALA A 1 246 ? 9.820 -18.148 -16.988 1.00 90.31 246 ALA A N 1
ATOM 2044 C CA . ALA A 1 246 ? 10.857 -17.120 -17.017 1.00 90.31 246 ALA A CA 1
ATOM 2045 C C . ALA A 1 246 ? 10.299 -15.730 -16.679 1.00 90.31 246 ALA A C 1
ATOM 2047 O O . ALA A 1 246 ? 10.927 -14.952 -15.966 1.00 90.31 246 ALA A O 1
ATOM 2048 N N . LEU A 1 247 ? 9.101 -15.425 -17.182 1.00 92.38 247 LEU A N 1
ATOM 2049 C CA . LEU A 1 247 ? 8.458 -14.128 -17.003 1.00 92.38 247 LEU A CA 1
ATOM 2050 C C . LEU A 1 247 ? 7.506 -14.083 -15.797 1.00 92.38 247 LEU A C 1
ATOM 2052 O O . LEU A 1 247 ? 6.914 -13.034 -15.553 1.00 92.38 247 LEU A O 1
ATOM 2056 N N . ALA A 1 248 ? 7.371 -15.165 -15.021 1.00 90.62 248 ALA A N 1
ATOM 2057 C CA . ALA A 1 248 ? 6.362 -15.290 -13.965 1.00 90.62 248 ALA A CA 1
ATOM 2058 C C . ALA A 1 248 ? 6.412 -14.146 -12.937 1.00 90.62 248 ALA A C 1
ATOM 2060 O O . ALA A 1 248 ? 5.376 -13.574 -12.594 1.00 90.62 248 ALA A O 1
ATOM 2061 N N . SER A 1 249 ? 7.609 -13.760 -12.484 1.00 90.75 249 SER A N 1
ATOM 2062 C CA . SER A 1 249 ? 7.770 -12.676 -11.505 1.00 90.75 249 SER A CA 1
ATOM 2063 C C . SER A 1 249 ? 7.285 -11.332 -12.053 1.00 90.75 249 SER A C 1
ATOM 2065 O O . SER A 1 249 ? 6.527 -10.624 -11.395 1.00 90.75 249 SER A O 1
ATOM 2067 N N . GLN A 1 250 ? 7.663 -10.983 -13.287 1.00 93.06 250 GLN A N 1
ATOM 2068 C CA . GLN A 1 250 ? 7.222 -9.726 -13.900 1.00 93.06 250 GLN A CA 1
ATOM 2069 C C . GLN A 1 250 ? 5.753 -9.755 -14.337 1.00 93.06 250 GLN A C 1
ATOM 2071 O O . GLN A 1 250 ? 5.096 -8.718 -14.319 1.00 93.06 250 GLN A O 1
ATOM 2076 N N . ALA A 1 251 ? 5.218 -10.933 -14.662 1.00 93.31 251 ALA A N 1
ATOM 2077 C CA . ALA A 1 251 ? 3.798 -11.137 -14.908 1.00 93.31 251 ALA A CA 1
ATOM 2078 C C . ALA A 1 251 ? 2.976 -10.843 -13.642 1.00 93.31 251 ALA A C 1
ATOM 2080 O O . ALA A 1 251 ? 1.982 -10.117 -13.707 1.00 93.31 251 ALA A O 1
ATOM 2081 N N . ALA A 1 252 ? 3.427 -11.327 -12.479 1.00 93.12 252 ALA A N 1
ATOM 2082 C CA . ALA A 1 252 ? 2.798 -11.024 -11.196 1.00 93.12 252 ALA A CA 1
ATOM 2083 C C . ALA A 1 252 ? 2.817 -9.524 -10.880 1.00 93.12 252 ALA A C 1
ATOM 2085 O O . ALA A 1 252 ? 1.794 -8.968 -10.473 1.00 93.12 252 ALA A O 1
ATOM 2086 N N . MET A 1 253 ? 3.944 -8.854 -11.146 1.00 95.31 253 MET A N 1
ATOM 2087 C CA . MET A 1 253 ? 4.026 -7.401 -11.002 1.00 95.31 253 MET A CA 1
ATOM 2088 C C . MET A 1 253 ? 3.058 -6.676 -11.928 1.00 95.31 253 MET A C 1
ATOM 2090 O O . MET A 1 253 ? 2.310 -5.810 -11.480 1.00 95.31 253 MET A O 1
ATOM 2094 N N . LEU A 1 254 ? 3.023 -7.061 -13.205 1.00 95.56 254 LEU A N 1
ATOM 2095 C CA . LEU A 1 254 ? 2.157 -6.439 -14.198 1.00 95.56 254 LEU A CA 1
ATOM 2096 C C . LEU A 1 254 ? 0.677 -6.563 -13.831 1.00 95.56 254 LEU A C 1
ATOM 2098 O O . LEU A 1 254 ? -0.055 -5.588 -13.965 1.00 95.56 254 LEU A O 1
ATOM 2102 N N . TYR A 1 255 ? 0.246 -7.725 -13.335 1.00 95.31 255 TYR A N 1
ATOM 2103 C CA . TYR A 1 255 ? -1.137 -7.941 -12.909 1.00 95.31 255 TYR A CA 1
ATOM 2104 C C . TYR A 1 255 ? -1.591 -6.917 -11.858 1.00 95.31 255 TYR A C 1
ATOM 2106 O O . TYR A 1 255 ? -2.662 -6.334 -11.996 1.00 95.31 255 TYR A O 1
ATOM 2114 N N . ILE A 1 256 ? -0.760 -6.653 -10.845 1.00 96.88 256 ILE A N 1
ATOM 2115 C CA . ILE A 1 256 ? -1.055 -5.642 -9.819 1.00 96.88 256 ILE A CA 1
ATOM 2116 C C . ILE A 1 256 ? -0.931 -4.223 -10.383 1.00 96.88 256 ILE A C 1
ATOM 2118 O O . ILE A 1 256 ? -1.771 -3.374 -10.098 1.00 96.88 256 ILE A O 1
ATOM 2122 N N . ILE A 1 257 ? 0.091 -3.962 -11.204 1.00 97.62 257 ILE A N 1
ATOM 2123 C CA . ILE A 1 257 ? 0.350 -2.633 -11.772 1.00 97.62 257 ILE A CA 1
ATOM 2124 C C . ILE A 1 257 ? -0.799 -2.164 -12.675 1.00 97.62 257 ILE A C 1
ATOM 2126 O O . ILE A 1 257 ? -1.107 -0.974 -12.702 1.00 97.62 257 ILE A O 1
ATOM 2130 N N . LEU A 1 258 ? -1.470 -3.081 -13.376 1.00 97.12 258 LEU A N 1
ATOM 2131 C CA . LEU A 1 258 ? -2.615 -2.764 -14.233 1.00 97.12 258 LEU A CA 1
ATOM 2132 C C . LEU A 1 258 ? -3.782 -2.110 -13.476 1.00 97.12 258 LEU A C 1
ATOM 2134 O O . LEU A 1 258 ? -4.531 -1.350 -14.085 1.00 97.12 258 LEU A O 1
ATOM 2138 N N . PHE A 1 259 ? -3.917 -2.328 -12.164 1.00 97.19 259 PHE A N 1
ATOM 2139 C CA . PHE A 1 259 ? -4.939 -1.650 -11.358 1.00 97.19 259 PHE A CA 1
ATOM 2140 C C . PHE A 1 259 ? -4.664 -0.150 -11.156 1.00 97.19 259 PHE A C 1
ATOM 2142 O O . PHE A 1 259 ? -5.594 0.586 -10.841 1.00 97.19 259 PHE A O 1
ATOM 2149 N N . PHE A 1 260 ? -3.431 0.320 -11.389 1.00 97.94 260 PHE A N 1
ATOM 2150 C CA . PHE A 1 260 ? -3.096 1.751 -11.416 1.00 97.94 260 PHE A CA 1
ATOM 2151 C C . PHE A 1 260 ? -3.360 2.416 -12.780 1.00 97.94 260 PHE A C 1
ATOM 2153 O O . PHE A 1 260 ? -3.250 3.636 -12.888 1.00 97.94 260 PHE A O 1
ATOM 2160 N N . ASP A 1 261 ? -3.701 1.652 -13.827 1.00 97.25 261 ASP A N 1
ATOM 2161 C CA .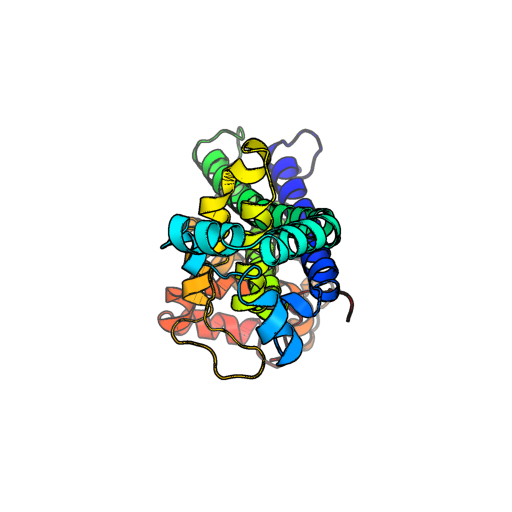 ASP A 1 261 ? -4.073 2.190 -15.146 1.00 97.25 261 ASP A CA 1
ATOM 2162 C C . ASP A 1 261 ? -5.330 1.491 -15.707 1.00 97.25 261 ASP A C 1
ATOM 2164 O O . ASP A 1 261 ? -5.244 0.713 -16.668 1.00 97.25 261 ASP A O 1
ATOM 2168 N N . PRO A 1 262 ? -6.523 1.777 -15.139 1.00 95.69 262 PRO A N 1
ATOM 2169 C CA . PRO A 1 262 ? -7.783 1.149 -15.548 1.00 95.69 262 PRO A CA 1
ATOM 2170 C C . PRO A 1 262 ? -8.121 1.354 -17.030 1.00 95.69 262 PRO A C 1
ATOM 2172 O O . PRO A 1 262 ? -8.798 0.522 -17.634 1.00 95.69 262 PRO A O 1
ATOM 2175 N N . ASP A 1 263 ? -7.636 2.439 -17.643 1.00 95.06 263 ASP A N 1
ATOM 2176 C CA . ASP A 1 263 ? -7.794 2.686 -19.078 1.00 95.06 263 ASP A CA 1
ATOM 2177 C C . ASP A 1 263 ? -7.123 1.585 -19.911 1.00 95.06 263 ASP A C 1
ATOM 2179 O O . ASP A 1 263 ? -7.752 1.042 -20.825 1.00 95.06 263 ASP A O 1
ATOM 2183 N N . THR A 1 264 ? -5.886 1.196 -19.568 1.00 94.56 264 THR A N 1
ATOM 2184 C CA . THR A 1 264 ? -5.218 0.062 -20.224 1.00 94.56 264 THR A CA 1
ATOM 2185 C C . THR A 1 264 ? -6.041 -1.212 -20.038 1.00 94.56 264 THR A C 1
ATOM 2187 O O . THR A 1 264 ? -6.289 -1.920 -21.013 1.00 94.56 264 THR A O 1
ATOM 2190 N N . LEU A 1 265 ? -6.505 -1.478 -18.812 1.00 91.94 265 LEU A N 1
ATOM 2191 C CA . LEU A 1 265 ? -7.213 -2.711 -18.463 1.00 91.94 265 LEU A CA 1
ATOM 2192 C C . LEU A 1 265 ? -8.557 -2.864 -19.198 1.00 91.94 265 LEU A C 1
ATOM 2194 O O . LEU A 1 265 ? -8.857 -3.939 -19.717 1.00 91.94 265 LEU A O 1
ATOM 2198 N N . HIS A 1 266 ? -9.351 -1.792 -19.267 1.00 93.62 266 HIS A N 1
ATOM 2199 C CA . HIS A 1 266 ? -10.740 -1.850 -19.742 1.00 93.62 266 HIS A CA 1
ATOM 2200 C C . HIS A 1 266 ? -10.933 -1.364 -21.181 1.00 93.62 266 HIS A C 1
ATOM 2202 O O . HIS A 1 266 ? -11.916 -1.738 -21.824 1.00 93.62 266 HIS A O 1
ATOM 2208 N N . ARG A 1 267 ? -10.033 -0.519 -21.705 1.00 95.69 267 ARG A N 1
ATOM 2209 C CA . ARG A 1 267 ? -10.225 0.166 -22.999 1.00 95.69 267 ARG A CA 1
ATOM 2210 C C . ARG A 1 267 ? -9.187 -0.218 -24.052 1.00 95.69 267 ARG A C 1
ATOM 2212 O O . ARG A 1 267 ? -9.517 -0.258 -25.237 1.00 95.69 267 ARG A O 1
ATOM 2219 N N . GLU A 1 268 ? -7.957 -0.552 -23.664 1.00 95.94 268 GLU A N 1
ATOM 2220 C CA . GLU A 1 268 ? -6.865 -0.844 -24.608 1.00 95.94 268 GLU A CA 1
ATOM 2221 C C . GLU A 1 268 ? -6.780 -2.340 -24.983 1.00 95.94 268 GLU A C 1
ATOM 2223 O O . GLU A 1 268 ? -5.783 -3.018 -24.730 1.00 95.94 268 GLU A O 1
ATOM 2228 N N . GLN A 1 269 ? -7.815 -2.870 -25.652 1.00 95.25 269 GLN A N 1
ATOM 2229 C CA . GLN A 1 269 ? -7.941 -4.307 -25.974 1.00 95.25 269 GLN A CA 1
ATOM 2230 C C . GLN A 1 269 ? -6.721 -4.913 -26.688 1.00 95.25 269 GLN A C 1
ATOM 2232 O O . GLN A 1 269 ? -6.308 -6.026 -26.368 1.00 95.25 269 GLN A O 1
ATOM 2237 N N . ALA A 1 270 ? -6.138 -4.201 -27.657 1.00 95.44 270 ALA A N 1
ATOM 2238 C CA . ALA A 1 270 ? -4.981 -4.696 -28.405 1.00 95.44 270 ALA A CA 1
ATOM 2239 C C . ALA A 1 270 ? -3.748 -4.873 -27.504 1.00 95.44 270 ALA A C 1
ATOM 2241 O O . ALA A 1 270 ? -3.051 -5.881 -27.593 1.00 95.44 270 ALA A O 1
ATOM 2242 N N . LYS A 1 271 ? -3.520 -3.920 -26.594 1.00 95.19 271 LYS A N 1
ATOM 2243 C CA . LYS A 1 271 ? -2.418 -3.960 -25.631 1.00 95.19 271 LYS A CA 1
ATOM 2244 C C . LYS A 1 271 ? -2.635 -5.034 -24.574 1.00 95.19 271 LYS A C 1
ATOM 2246 O O . LYS A 1 271 ? -1.699 -5.759 -24.256 1.00 95.19 271 LYS A O 1
ATOM 2251 N N . MET A 1 272 ? -3.860 -5.174 -24.068 1.00 96.12 272 MET A N 1
ATOM 2252 C CA . MET A 1 272 ? -4.186 -6.241 -23.120 1.00 96.12 272 MET A CA 1
ATOM 2253 C C . MET A 1 272 ? -4.056 -7.629 -23.742 1.00 96.12 272 MET A C 1
ATOM 2255 O O . MET A 1 272 ? -3.558 -8.533 -23.079 1.00 96.12 272 MET A O 1
ATOM 2259 N N . ARG A 1 273 ? -4.414 -7.799 -25.021 1.00 95.38 273 ARG A N 1
ATOM 2260 C CA . ARG A 1 273 ? -4.171 -9.055 -25.745 1.00 95.38 273 ARG A CA 1
ATOM 2261 C C . ARG A 1 273 ? -2.683 -9.395 -25.790 1.00 95.38 273 ARG A C 1
ATOM 2263 O O . ARG A 1 273 ? -2.312 -10.494 -25.410 1.00 95.38 273 ARG A O 1
ATOM 2270 N N . GLU A 1 274 ? -1.835 -8.440 -26.167 1.00 94.56 274 GLU A N 1
ATOM 2271 C CA . GLU A 1 274 ? -0.378 -8.633 -26.182 1.00 94.56 274 GLU A CA 1
ATOM 2272 C C . GLU A 1 274 ? 0.172 -9.015 -24.796 1.00 94.56 274 GLU A C 1
ATOM 2274 O O . GLU A 1 274 ? 1.015 -9.906 -24.681 1.00 94.56 274 GLU A O 1
ATOM 2279 N N . ILE A 1 275 ? -0.325 -8.368 -23.736 1.00 94.81 275 ILE A N 1
ATOM 2280 C CA . ILE A 1 275 ? 0.040 -8.680 -22.349 1.00 94.81 275 ILE A CA 1
ATOM 2281 C C . ILE A 1 275 ? -0.343 -10.121 -21.994 1.00 94.81 275 ILE A C 1
ATOM 2283 O O . ILE A 1 275 ? 0.499 -10.858 -21.479 1.00 94.81 275 ILE A O 1
ATOM 2287 N N . VAL A 1 276 ? -1.581 -10.527 -22.284 1.00 94.00 276 VAL A N 1
ATOM 2288 C CA . VAL A 1 276 ? -2.080 -11.879 -21.995 1.00 94.00 276 VAL A CA 1
ATOM 2289 C C . VAL A 1 276 ? -1.295 -12.929 -22.776 1.00 94.00 276 VAL A C 1
ATOM 2291 O O . VAL A 1 276 ? -0.779 -13.866 -22.174 1.00 94.00 276 VAL A O 1
ATOM 2294 N N . ASP A 1 277 ? -1.097 -12.723 -24.076 1.00 92.44 277 ASP A N 1
ATOM 2295 C CA . ASP A 1 277 ? -0.364 -13.654 -24.939 1.00 92.44 277 ASP A CA 1
ATOM 2296 C C . ASP A 1 277 ? 1.116 -13.791 -24.531 1.00 92.44 277 ASP A C 1
ATOM 2298 O O . ASP A 1 277 ? 1.745 -14.833 -24.743 1.00 92.44 277 ASP A O 1
ATOM 2302 N N . LYS A 1 278 ? 1.714 -12.736 -23.955 1.00 91.62 278 LYS A N 1
ATOM 2303 C CA . LYS A 1 278 ? 3.104 -12.764 -23.480 1.00 91.62 278 LYS A CA 1
ATOM 2304 C C . LYS A 1 278 ? 3.260 -13.439 -22.122 1.00 91.62 278 LYS A C 1
ATOM 2306 O O . LYS A 1 278 ? 4.205 -14.210 -21.957 1.00 91.62 278 LYS A O 1
ATOM 2311 N N . HIS A 1 279 ? 2.409 -13.090 -21.162 1.00 91.06 279 HIS A N 1
ATOM 2312 C CA . HIS A 1 279 ? 2.636 -13.378 -19.741 1.00 91.06 279 HIS A CA 1
ATOM 2313 C C . HIS A 1 279 ? 1.724 -14.468 -19.175 1.00 91.06 279 HIS A C 1
ATOM 2315 O O . HIS A 1 279 ? 2.097 -15.104 -18.195 1.00 91.06 279 HIS A O 1
ATOM 2321 N N . PHE A 1 280 ? 0.566 -14.706 -19.793 1.00 90.75 280 PHE A N 1
ATOM 2322 C CA . PHE A 1 280 ? -0.455 -15.641 -19.311 1.00 90.75 280 PHE A CA 1
ATOM 2323 C C . PHE A 1 280 ? -0.967 -16.620 -20.398 1.00 90.75 280 PHE A C 1
ATOM 2325 O O . PHE A 1 280 ? -2.172 -16.877 -20.449 1.00 90.75 280 PHE A O 1
ATOM 2332 N N . PRO A 1 281 ? -0.113 -17.176 -21.291 1.00 87.94 281 PRO A N 1
ATOM 2333 C CA . PRO A 1 281 ? -0.588 -18.056 -22.366 1.00 87.94 281 PRO A CA 1
ATOM 2334 C C . PRO A 1 281 ? -1.096 -19.415 -21.852 1.00 87.94 281 PRO A C 1
ATOM 2336 O O . PRO A 1 281 ? -1.984 -20.017 -22.451 1.00 87.94 281 PRO A O 1
ATOM 2339 N N . ASP A 1 282 ? -0.530 -19.900 -20.748 1.00 86.12 282 ASP A N 1
ATOM 2340 C CA . ASP A 1 282 ? -0.709 -21.249 -20.201 1.00 86.12 282 ASP A CA 1
ATOM 2341 C C . ASP A 1 282 ? -0.897 -21.272 -18.670 1.00 86.12 282 ASP A C 1
ATOM 2343 O O . ASP A 1 282 ? -1.383 -22.268 -18.133 1.00 86.12 282 ASP A O 1
ATOM 2347 N N . ASN A 1 283 ? -0.572 -20.183 -17.960 1.00 79.19 283 ASN A N 1
ATOM 2348 C CA . ASN A 1 283 ? -0.719 -20.070 -16.510 1.00 79.19 283 ASN A CA 1
ATOM 2349 C C . ASN A 1 283 ? -1.637 -18.906 -16.101 1.00 79.19 283 ASN A C 1
ATOM 2351 O O . ASN A 1 283 ? -1.391 -17.748 -16.434 1.00 79.19 283 ASN A O 1
ATOM 2355 N N . TRP A 1 284 ? -2.665 -19.234 -15.316 1.00 81.69 284 TRP A N 1
ATOM 2356 C CA . TRP A 1 284 ? -3.667 -18.299 -14.786 1.00 81.69 284 TRP A CA 1
ATOM 2357 C C . TRP A 1 284 ? -3.602 -18.160 -13.259 1.00 81.69 284 TRP A C 1
ATOM 2359 O O . TRP A 1 284 ? -4.412 -17.452 -12.661 1.00 81.69 284 TRP A O 1
ATOM 2369 N N . VAL A 1 285 ? -2.645 -18.835 -12.618 1.00 83.81 285 VAL A N 1
ATOM 2370 C CA . VAL A 1 285 ? -2.381 -18.736 -11.182 1.00 83.81 285 VAL A CA 1
ATOM 2371 C C . VAL A 1 285 ? -1.143 -17.873 -10.975 1.00 83.81 285 VAL A C 1
ATOM 2373 O O . VAL A 1 285 ? -0.048 -18.198 -11.435 1.00 83.81 285 VAL A O 1
ATOM 2376 N N . ILE A 1 286 ? -1.327 -16.764 -10.261 1.00 83.94 286 ILE A N 1
ATOM 2377 C CA . ILE A 1 286 ? -0.299 -15.745 -10.055 1.00 83.94 286 ILE A CA 1
ATOM 2378 C C . ILE A 1 286 ? 0.087 -15.719 -8.578 1.00 83.94 286 ILE A C 1
ATOM 2380 O O . ILE A 1 286 ? -0.748 -15.453 -7.714 1.00 83.94 286 ILE A O 1
ATOM 2384 N N . SER A 1 287 ? 1.367 -15.950 -8.292 1.00 83.62 287 SER A N 1
ATOM 2385 C CA . SER A 1 287 ? 1.929 -15.740 -6.957 1.00 83.62 287 SER A CA 1
ATOM 2386 C C . SER A 1 287 ? 2.224 -14.253 -6.763 1.00 83.62 287 SER A C 1
ATOM 2388 O O . SER A 1 287 ? 3.258 -13.763 -7.209 1.00 83.62 287 SER A O 1
ATOM 2390 N N . VAL A 1 288 ? 1.302 -13.530 -6.125 1.00 76.00 288 VAL A N 1
ATOM 2391 C CA . VAL A 1 288 ? 1.382 -12.067 -5.963 1.00 76.00 288 VAL A CA 1
ATOM 2392 C C . VAL A 1 288 ? 2.419 -11.642 -4.923 1.00 76.00 288 VAL A C 1
ATOM 2394 O O . VAL A 1 288 ? 3.055 -10.618 -5.101 1.00 76.00 288 VAL A O 1
ATOM 2397 N N . TYR A 1 289 ? 2.635 -12.392 -3.846 1.00 74.25 289 TYR A N 1
ATOM 2398 C CA . TYR A 1 289 ? 3.709 -12.087 -2.899 1.00 74.25 289 TYR A CA 1
ATOM 2399 C C . TYR A 1 289 ? 4.070 -13.335 -2.101 1.00 74.25 289 TYR A C 1
ATOM 2401 O O . TYR A 1 289 ? 3.181 -14.079 -1.689 1.00 74.25 289 TYR A O 1
ATOM 2409 N N . MET A 1 290 ? 5.365 -13.568 -1.881 1.00 63.72 290 MET A N 1
ATOM 2410 C CA . MET A 1 290 ? 5.835 -14.647 -1.012 1.00 63.72 290 MET A CA 1
ATOM 2411 C C . MET A 1 290 ? 5.807 -14.170 0.445 1.00 63.72 290 MET A C 1
ATOM 2413 O O . MET A 1 290 ? 6.811 -13.707 0.978 1.00 63.72 290 MET A O 1
ATOM 2417 N N . GLY A 1 291 ? 4.635 -14.244 1.072 1.00 46.53 291 GLY A N 1
ATOM 2418 C CA . GLY A 1 291 ? 4.490 -14.207 2.529 1.00 46.53 291 GLY A CA 1
ATOM 2419 C C . GLY A 1 291 ? 4.413 -15.631 3.093 1.00 46.53 291 GLY A C 1
ATOM 2420 O O . GLY A 1 291 ? 4.043 -16.539 2.344 1.00 46.53 291 GLY A O 1
ATOM 2421 N N . PRO A 1 292 ? 4.778 -15.865 4.368 1.00 28.31 292 PRO A N 1
ATOM 2422 C CA . PRO A 1 292 ? 4.528 -17.157 5.000 1.00 28.31 292 PRO A CA 1
ATOM 2423 C C . PRO A 1 292 ? 3.022 -17.505 4.952 1.00 28.31 292 PRO A C 1
ATOM 2425 O O . PRO A 1 292 ? 2.201 -16.586 4.889 1.00 28.31 292 PRO A O 1
ATOM 2428 N N . PRO A 1 293 ? 2.683 -18.808 4.899 1.00 33.50 293 PRO A N 1
ATOM 2429 C CA . PRO A 1 293 ? 1.307 -19.300 4.777 1.00 33.50 293 PRO A CA 1
ATOM 2430 C C . PRO A 1 293 ? 0.394 -18.860 5.925 1.00 33.50 293 PRO A C 1
ATOM 2432 O O . PRO A 1 293 ? 0.887 -18.830 7.073 1.00 33.50 293 PRO A O 1
#

InterPro domains:
  IPR019393 WASH complex, subunit strumpellin [PF10266] (22-291)
  IPR019393 WASH complex, subunit strumpellin [PTHR15691] (1-291)

Sequence (293 aa):
MDLLHERNQCGQTLLRLTSRGNAIIAELLRLAEAIPDVFYLRDRDDQVKYQHIVLDFSYFNSIELFDHRIDSSPEMQDLDEDFKETHYHLLSRFYLAFDSVYRYITDFVKFLSDLDDGVFIYQTLENVLSDTDGKQLLTEALFLYGVMLTTVDQRIPGPVRERLIVSFHRYCVNEAEQANIEAVIKLFRSTGYVHGVKRPEHYPESYFERIEIPKGFVRMVISRVRSDDVYNQMKVFPHPDHRSTALASQAAMLYIILFFDPDTLHREQAKMREIVDKHFPDNWVISVYMGPP

pLDDT: mean 93.71, std 7.65, range [28.31, 98.88]

Foldseek 3Di:
DPCCPPPQPLSVLLVVLLVLLVVLLQLLLVLLVVQDPLLVCPDPVSCVLCVLQLDFPVCVVCVPVSVCVCVVDPVSVVSLVVVCVVCQVSLLSLLVSLVSLVVSVVSLLVSQVCQVVCVRPPHHLVNLCVDLSSLLSLLSSLLSSLSSLVSCVARPAQSSSRSSLVSNVVNDPDVVSCVCSVVSCLLRHGLVDDPPDDHDPLPPLVNLPSDDHPPVSLVSSLVSLLPHQSNPQCVVVVDPVCQLVSSQVSLLSNVSSVSNPVCCVPPVVVSVVSSCVRHPVPDPDHDNDDDDD

Radius of gyration: 21.93 Å; chains: 1; bounding box: 51×42×64 Å

Organism: Salpingoeca rosetta (strain ATCC 50818 / BSB-021) (NCBI:txid946362)